Protein 7CO3 (pdb70)

B-factor: mean 59.84, std 36.16, range [10.58, 166.69]

Foldseek 3Di:
DDLVQLCVQAQQQKWKKWFQAPHIFIAIWGAADQQFKIKFFCVRHPRTPWIWTAGPVGDIDTWDWLAHEQQARMTMIGDHDHPGRHAAADDLVPFDWPFKKWQWWQAVNPDTDIFIWTQHDWQDDPPPRHNQDTWTWWQGWDARGSGNTFIAGSNNHGFFGWAEAADPPRTHPRTTITHGPVVRVQQSVCCNPPVGQWFFDDFFFFDADDQPVCVVQPDHPFDAGFGADGGDPFFCNVQVHHGDWGWQAKLNHGPRDGSVVRVVSGPDHAQQKIWTFTDDSDDGDITITGTHTDDRDVYYD

GO terms:
  GO:0008233 peptidase activity (F, IDA)
  GO:0005515 protein binding (F, IPI)

Secondary structure (DSSP, 8-state):
---HHHHHHHGGGEEEEEEE---EEEEEEEEEETTTEEEE-HHHHTT-SEEEEE-TTS-EEE-EEEEEETTTTEEEEE---SSPPPPPB--STT--TT-EEEEEE-GGGS-SEEEEEEEEEEEE--SSS-SS--EEEE-S---TT-TT-EEEETTS-EEEEEEEE--SSSS-SS-EEEEEHHHHHHHHHHHHHHSS---EE--B--B---HHHHHHSSS-S-S--B---B-SSSHHHHTT--TT--EEEETTEE--SHHHHHHHHHTS-TT-EEEEEE--SSS--EEEEE-EE-----EE-/---

Solvent-accessible surface area: 14529 Å² total; per-residue (Å²): 93,44,11,177,80,60,59,126,5,39,71,122,1,0,34,1,3,1,22,0,73,2,48,93,188,155,86,58,73,0,0,0,0,0,22,30,66,122,0,46,0,0,0,0,20,74,14,1,46,48,27,111,83,11,37,0,13,10,133,92,55,76,121,25,94,6,118,83,47,10,35,10,61,13,1,15,0,0,0,0,69,3,124,56,149,113,14,46,49,13,61,83,14,185,13,111,46,23,189,84,42,61,41,0,1,0,0,0,1,11,136,34,118,27,57,35,56,31,108,8,68,1,35,14,65,34,91,38,162,39,73,61,29,57,17,25,68,2,2,18,0,65,2,38,0,22,48,8,2,0,0,0,0,0,0,33,51,55,1,24,1,2,0,0,0,3,2,7,85,21,180,76,58,12,39,96,22,70,2,6,0,5,11,5,129,37,1,30,77,4,18,105,23,1,60,132,107,37,81,34,70,26,2,45,8,4,4,50,6,112,69,28,61,98,118,68,4,133,102,59,82,72,63,137,88,67,15,10,26,4,45,13,33,117,204,89,20,23,2,37,178,17,41,12,86,90,50,21,22,14,42,18,15,61,129,97,78,3,42,58,1,122,144,1,10,60,38,8,11,151,19,167,47,50,73,132,19,29,7,1,9,68,154,147,38,149,91,35,108,33,77,6,83,4,18,88,21,58,118,118,33,31,62,51

Structure (mmCIF, N/CA/C/O backbone):
data_7CO3
#
_entry.id   7CO3
#
_cell.length_a   96.614
_cell.length_b   96.614
_cell.length_c   119.550
_cell.angle_alpha   90.000
_cell.angle_beta   90.000
_cell.angle_gamma   120.000
#
_symmetry.space_group_name_H-M   'P 63 2 2'
#
loop_
_entity.id
_entity.type
_entity.pdbx_description
1 polymer TRP-VAL-PHE
2 polymer 'AlgW protein'
3 water water
#
loop_
_atom_site.group_PDB
_atom_site.id
_atom_site.type_symbol
_atom_site.label_atom_id
_atom_site.label_alt_id
_atom_site.label_comp_id
_atom_site.label_asym_id
_atom_site.label_entity_id
_atom_site.label_seq_id
_atom_site.pdbx_PDB_ins_code
_atom_site.Cartn_x
_atom_site.Cartn_y
_atom_site.Cartn_z
_atom_site.occupancy
_atom_site.B_iso_or_equiv
_atom_site.auth_seq_id
_atom_site.auth_comp_id
_atom_site.auth_asym_id
_atom_site.auth_atom_id
_atom_site.pdbx_PDB_model_num
ATOM 1 N N . TRP A 1 1 ? 26.17545 -52.66514 23.13200 1.000 91.37025 1 TRP C N 1
ATOM 2 C CA . TRP A 1 1 ? 25.40902 -51.99196 22.11039 1.000 89.35452 1 TRP C CA 1
ATOM 3 C C . TRP A 1 1 ? 23.93820 -52.09387 22.49928 1.000 84.51670 1 TRP C C 1
ATOM 4 O O . TRP A 1 1 ? 23.33175 -53.15643 22.43343 1.000 88.32613 1 TRP C O 1
ATOM 15 N N . VAL A 1 2 ? 23.36913 -50.99539 22.97474 1.000 85.37088 2 VAL C N 1
ATOM 16 C CA . VAL A 1 2 ? 22.00125 -51.05145 23.46977 1.000 85.14717 2 VAL C CA 1
ATOM 17 C C . VAL A 1 2 ? 21.06373 -50.91240 22.27919 1.000 80.13165 2 VAL C C 1
ATOM 18 O O . VAL A 1 2 ? 21.18258 -49.97852 21.47571 1.000 81.07239 2 VAL C O 1
ATOM 22 N N . PHE A 1 3 ? 20.20091 -51.90381 22.10270 1.000 86.78294 3 PHE C N 1
ATOM 23 C CA . PHE A 1 3 ? 19.17949 -51.81952 21.07520 1.000 82.57462 3 PHE C CA 1
ATOM 24 C C . PHE A 1 3 ? 17.92925 -51.28751 21.77277 1.000 86.66731 3 PHE C C 1
ATOM 25 O O . PHE A 1 3 ? 16.95518 -50.86150 21.13952 1.000 89.06095 3 PHE C O 1
ATOM 33 N N . VAL B 2 53 ? 48.87985 -23.08048 -3.53032 1.000 59.89677 53 VAL A N 1
ATOM 34 C CA . VAL B 2 53 ? 47.58460 -23.06214 -4.21466 1.000 51.66421 53 VAL A CA 1
ATOM 35 C C . VAL B 2 53 ? 46.68326 -22.10607 -3.43500 1.000 41.85713 53 VAL A C 1
ATOM 36 O O . VAL B 2 53 ? 47.18758 -21.34774 -2.61069 1.000 39.12849 53 VAL A O 1
ATOM 40 N N . SER B 2 54 ? 45.37798 -22.04236 -3.70233 1.000 42.53880 54 SER A N 1
ATOM 41 C CA . SER B 2 54 ? 44.51437 -21.24944 -2.83558 1.000 32.08122 54 SER A CA 1
ATOM 42 C C . SER B 2 54 ? 43.17488 -21.94374 -2.66718 1.000 29.21941 54 SER A C 1
ATOM 43 O O . SER B 2 54 ? 42.64708 -22.54151 -3.60448 1.000 36.11893 54 SER A O 1
ATOM 46 N N . TYR B 2 55 ? 42.62080 -21.84385 -1.46246 1.000 26.48247 55 TYR A N 1
ATOM 47 C CA . TYR B 2 55 ? 41.27823 -22.30818 -1.16471 1.000 25.25566 55 TYR A CA 1
ATOM 48 C C . TYR B 2 55 ? 40.30379 -21.14553 -1.03963 1.000 24.19468 55 TYR A C 1
ATOM 49 O O . TYR B 2 55 ? 39.19229 -21.32484 -0.55170 1.000 24.13373 55 TYR A O 1
ATOM 58 N N . ALA B 2 56 ? 40.69471 -19.96273 -1.51509 1.000 24.24697 56 ALA A N 1
ATOM 59 C CA . ALA B 2 56 ? 39.86358 -18.76753 -1.36982 1.000 23.82136 56 ALA A CA 1
ATOM 60 C C . ALA B 2 56 ? 38.47531 -18.96025 -1.98712 1.000 26.49211 56 ALA A C 1
ATOM 61 O O . ALA B 2 56 ? 37.46995 -18.59277 -1.37844 1.000 26.01972 56 ALA A O 1
ATOM 63 N N . ASN B 2 57 ? 38.40515 -19.55237 -3.18534 1.000 28.70966 57 ASN A N 1
ATOM 64 C CA . ASN B 2 57 ? 37.11904 -19.75644 -3.85367 1.000 37.03443 57 ASN A CA 1
ATOM 65 C C . ASN B 2 57 ? 36.22993 -20.68238 -3.05795 1.000 27.60624 57 ASN A C 1
ATOM 66 O O . ASN B 2 57 ? 35.04516 -20.39023 -2.85983 1.000 30.14300 57 ASN A O 1
ATOM 71 N N . ALA B 2 58 ? 36.79062 -21.77785 -2.54142 1.000 29.84622 58 ALA A N 1
ATOM 72 C CA . ALA B 2 58 ? 36.01956 -22.65285 -1.65640 1.000 27.81948 58 ALA A CA 1
ATOM 73 C C . ALA B 2 58 ? 35.50957 -21.89125 -0.43286 1.000 24.65789 58 ALA A C 1
ATOM 74 O O . ALA B 2 58 ? 34.34809 -22.04687 -0.03941 1.000 23.74418 58 ALA A O 1
ATOM 76 N N . VAL B 2 59 ? 36.34562 -21.03207 0.16655 1.000 27.55569 59 VAL A N 1
ATOM 77 C CA . VAL B 2 59 ? 35.88122 -20.25836 1.32501 1.000 27.44781 59 VAL A CA 1
ATOM 78 C C . VAL B 2 59 ? 34.76773 -19.29898 0.90891 1.000 27.34024 59 VAL A C 1
ATOM 79 O O . VAL B 2 59 ? 33.73244 -19.19473 1.56980 1.000 25.63069 59 VAL A O 1
ATOM 83 N N . SER B 2 60 ? 34.98274 -18.56981 -0.18632 1.000 28.77370 60 SER A N 1
ATOM 84 C CA . SER B 2 60 ? 33.96116 -17.65721 -0.68538 1.000 31.27145 60 SER A CA 1
ATOM 85 C C . SER B 2 60 ? 32.62735 -18.37305 -0.86118 1.000 31.95132 60 SER A C 1
ATOM 86 O O . SER B 2 60 ? 31.561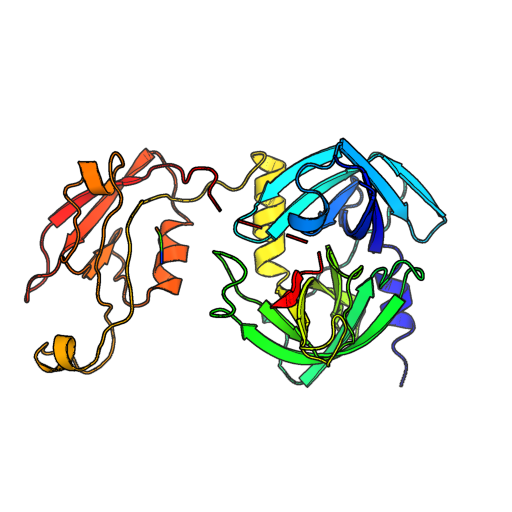70 -17.81136 -0.57949 1.000 28.74892 60 SER A O 1
ATOM 89 N N . ARG B 2 61 ? 32.67480 -19.62563 -1.28224 1.000 28.60603 61 ARG A N 1
ATOM 90 C CA . ARG B 2 61 ? 31.46563 -20.38122 -1.54520 1.000 33.35831 61 ARG A CA 1
ATOM 91 C C . ARG B 2 61 ? 30.73971 -20.74341 -0.25425 1.000 33.54361 61 ARG A C 1
ATOM 92 O O . ARG B 2 61 ? 29.52205 -20.56419 -0.14610 1.000 29.10387 61 ARG A O 1
ATOM 100 N N . ALA B 2 62 ? 31.47251 -21.25005 0.74167 1.000 30.59326 62 ALA A N 1
ATOM 101 C CA . ALA B 2 62 ? 30.86965 -21.88874 1.90619 1.000 26.11986 62 ALA A CA 1
ATOM 102 C C . ALA B 2 62 ? 30.71738 -20.96803 3.10795 1.000 26.68753 62 ALA A C 1
ATOM 103 O O . ALA B 2 62 ? 29.75175 -21.10807 3.85800 1.000 26.08482 62 ALA A O 1
ATOM 105 N N . ALA B 2 63 ? 31.65970 -20.05676 3.32360 1.000 24.81380 63 ALA A N 1
ATOM 106 C CA . ALA B 2 63 ? 31.61820 -19.23192 4.52758 1.000 31.21519 63 ALA A CA 1
ATOM 107 C C . ALA B 2 63 ? 30.30120 -18.46660 4.71679 1.000 30.51662 63 ALA A C 1
ATOM 108 O O . ALA B 2 63 ? 29.84422 -18.37017 5.86968 1.000 23.47045 63 ALA A O 1
ATOM 110 N N . PRO B 2 64 ? 29.63481 -17.93884 3.67213 1.000 27.87446 64 PRO A N 1
ATOM 111 C CA . PRO B 2 64 ? 28.35663 -17.22639 3.92539 1.000 28.80407 64 PRO A CA 1
ATOM 112 C C . PRO B 2 64 ? 27.29291 -18.08686 4.56760 1.000 27.09566 64 PRO A C 1
ATOM 113 O O . PRO B 2 64 ? 26.42455 -17.56555 5.26752 1.000 28.91312 64 PRO A O 1
ATOM 117 N N . ALA B 2 65 ? 27.36870 -19.39986 4.40234 1.000 28.49523 65 ALA A N 1
ATOM 118 C CA . ALA B 2 65 ? 26.38487 -20.32935 4.92917 1.000 24.89720 65 ALA A CA 1
ATOM 119 C C . ALA B 2 65 ? 26.77810 -20.93359 6.27624 1.000 30.90974 65 ALA A C 1
ATOM 120 O O . ALA B 2 65 ? 26.13902 -21.89565 6.72373 1.000 25.94533 65 ALA A O 1
ATOM 122 N N . VAL B 2 66 ? 27.81768 -20.40988 6.92788 1.000 22.94016 66 VAL A N 1
ATOM 123 C CA . VAL B 2 66 ? 28.19422 -20.84137 8.27314 1.000 26.19281 66 VAL A CA 1
ATOM 124 C C . VAL B 2 66 ? 27.98624 -19.66359 9.20654 1.000 22.21331 66 VAL A C 1
ATOM 125 O O . VAL B 2 66 ? 28.45683 -18.56406 8.92340 1.000 26.55593 66 VAL A O 1
ATOM 129 N N . ALA B 2 67 ? 27.27349 -19.89222 10.30620 1.000 27.42400 67 ALA A N 1
ATOM 130 C CA . ALA B 2 67 ? 26.90201 -18.83022 11.23602 1.000 30.08716 67 ALA A CA 1
ATOM 131 C C . ALA B 2 67 ? 27.54680 -19.08214 12.59161 1.000 26.28227 67 ALA A C 1
ATOM 132 O O . ALA B 2 67 ? 27.92964 -20.21259 12.90988 1.000 24.06914 67 ALA A O 1
ATOM 134 N N . ASN B 2 68 ? 27.62611 -18.01200 13.39591 1.000 24.44198 68 ASN A N 1
ATOM 135 C CA . ASN B 2 68 ? 27.94166 -18.11362 14.81482 1.000 28.65029 68 ASN A CA 1
ATOM 136 C C . ASN B 2 68 ? 26.67716 -18.29808 15.65966 1.000 33.00516 68 ASN A C 1
ATOM 137 O O . ASN B 2 68 ? 25.63667 -17.67948 15.40846 1.000 28.83770 68 ASN A O 1
ATOM 142 N N . LEU B 2 69 ? 26.79428 -19.11594 16.69859 1.000 25.29968 69 LEU A N 1
ATOM 143 C CA . LEU B 2 69 ? 25.73324 -19.35410 17.66615 1.000 30.91325 69 LEU A CA 1
ATOM 144 C C . LEU B 2 69 ? 26.18289 -18.81761 19.02321 1.000 37.49378 69 LEU A C 1
ATOM 145 O O . LEU B 2 69 ? 27.30455 -19.10801 19.46689 1.000 28.84588 69 LEU A O 1
ATOM 150 N N . TYR B 2 70 ? 25.29584 -18.05206 19.67235 1.000 31.21449 70 TYR A N 1
ATOM 151 C CA . TYR B 2 70 ? 25.45540 -17.54267 21.03555 1.000 35.31761 70 TYR A CA 1
ATOM 152 C C . TYR B 2 70 ? 24.22433 -17.95304 21.81625 1.000 34.08125 70 TYR A C 1
ATOM 153 O O . TYR B 2 70 ? 23.11953 -17.50984 21.49039 1.000 34.78534 70 TYR A O 1
ATOM 162 N N . THR B 2 71 ? 24.41722 -18.79714 22.83113 1.000 36.92730 71 THR A N 1
ATOM 163 C CA . THR B 2 71 ? 23.33552 -19.39969 23.59027 1.000 42.20811 71 THR A CA 1
ATOM 164 C C . THR B 2 71 ? 23.44336 -18.98727 25.05789 1.000 47.78703 71 THR A C 1
ATOM 165 O O . THR B 2 71 ? 24.54461 -18.88684 25.61245 1.000 42.95400 71 THR A O 1
ATOM 169 N N . THR B 2 72 ? 22.29168 -18.72064 25.67329 1.000 45.58500 72 THR A N 1
ATOM 170 C CA . THR B 2 72 ? 22.21721 -18.43444 27.09795 1.000 51.41821 72 THR A CA 1
ATOM 171 C C . THR B 2 72 ? 21.33806 -19.47699 27.76146 1.000 56.23581 72 THR A C 1
ATOM 172 O O . THR B 2 72 ? 20.29272 -19.84950 27.21962 1.000 59.79839 72 THR A O 1
ATOM 176 N N . LYS B 2 73 ? 21.79285 -19.95036 28.92382 1.000 67.45557 73 LYS A N 1
ATOM 177 C CA . LYS B 2 73 ? 21.26239 -21.10953 29.63181 1.000 71.55343 73 LYS A CA 1
ATOM 178 C C . LYS B 2 73 ? 21.46584 -20.87410 31.12326 1.000 81.88362 73 LYS A C 1
ATOM 179 O O . LYS B 2 73 ? 22.15020 -19.93626 31.52584 1.000 78.73324 73 LYS A O 1
ATOM 185 N N . MET B 2 74 ? 20.86453 -21.72249 31.95116 1.000 87.17899 74 MET A N 1
ATOM 186 C CA . MET B 2 74 ? 21.11290 -21.64616 33.39432 1.000 84.42025 74 MET A CA 1
ATOM 187 C C . MET B 2 74 ? 21.95160 -22.82736 33.88072 1.000 82.89774 74 MET A C 1
ATOM 188 O O . MET B 2 74 ? 21.70963 -23.97517 33.50074 1.000 84.74127 74 MET A O 1
ATOM 193 N N . GLU B 2 103 ? 26.45948 -19.95530 31.72438 1.000 55.26727 103 GLU A N 1
ATOM 194 C CA . GLU B 2 103 ? 25.20692 -19.27549 31.40217 1.000 53.86489 103 GLU A CA 1
ATOM 195 C C . GLU B 2 103 ? 25.18768 -18.69805 29.99463 1.000 53.35314 103 GLU A C 1
ATOM 196 O O . GLU B 2 103 ? 24.13891 -18.63070 29.36818 1.000 51.87424 103 GLU A O 1
ATOM 202 N N . SER B 2 104 ? 26.33272 -18.23829 29.50916 1.000 48.52922 104 SER A N 1
ATOM 203 C CA . SER B 2 104 ? 26.49262 -17.91680 28.09914 1.000 45.05484 104 SER A CA 1
ATOM 204 C C . SER B 2 104 ? 27.54180 -18.84966 27.49532 1.000 43.46202 104 SER A C 1
ATOM 205 O O . SER B 2 104 ? 28.54842 -19.16078 28.13801 1.000 38.74510 104 SER A O 1
ATOM 208 N N . SER B 2 105 ? 27.29244 -19.31788 26.27212 1.000 41.09021 105 SER A N 1
ATOM 209 C CA . SER B 2 105 ? 28.24600 -20.16777 25.56907 1.000 40.75736 105 SER A CA 1
ATOM 210 C C . SER B 2 105 ? 28.09259 -19.96549 24.06483 1.000 39.16262 105 SER A C 1
ATOM 211 O O . SER B 2 105 ? 27.15165 -19.32287 23.58822 1.000 35.52519 105 SER A O 1
ATOM 214 N N . LEU B 2 106 ? 29.04111 -20.53205 23.32425 1.000 38.17099 106 LEU A N 1
ATOM 215 C CA . LEU B 2 106 ? 29.32317 -20.16530 21.93606 1.000 40.90215 106 LEU A CA 1
ATOM 216 C C . LEU B 2 106 ? 29.37504 -21.42785 21.09129 1.000 28.90103 106 LEU A C 1
ATOM 217 O O . LEU B 2 106 ? 29.60253 -22.51441 21.60543 1.000 27.89420 106 LEU A O 1
ATOM 222 N N . GLY B 2 107 ? 29.23483 -21.25852 19.78442 1.000 29.37721 107 GLY A N 1
ATOM 223 C CA . GLY B 2 107 ? 29.27062 -22.39030 18.87480 1.000 29.11773 107 GLY A CA 1
ATOM 224 C C . GLY B 2 107 ? 29.09084 -21.91537 17.44979 1.000 23.97203 107 GLY A C 1
ATOM 225 O O . GLY B 2 107 ? 29.21593 -20.72627 17.15516 1.000 24.10630 107 GLY A O 1
ATOM 226 N N . SER B 2 108 ? 28.85643 -22.87751 16.55271 1.000 21.29860 108 SER A N 1
ATOM 227 C CA . SER B 2 108 ? 28.62013 -22.57290 15.15401 1.000 21.16381 108 SER A CA 1
ATOM 228 C C . SER B 2 108 ? 27.41302 -23.38431 14.67735 1.000 24.06090 108 SER A C 1
ATOM 229 O O . SER B 2 108 ? 26.88451 -24.21909 15.40368 1.000 21.44529 108 SER A O 1
ATOM 232 N N . ALA B 2 109 ? 26.99436 -23.13259 13.43800 1.000 22.24218 109 ALA A N 1
ATOM 233 C CA . ALA B 2 109 ? 25.86118 -23.84267 12.84596 1.000 25.85941 109 ALA A CA 1
ATOM 234 C C . ALA B 2 109 ? 25.92072 -23.66538 11.33811 1.000 24.70115 109 ALA A C 1
ATOM 235 O O . ALA B 2 109 ? 26.55502 -22.74344 10.83365 1.000 24.90139 109 ALA A O 1
ATOM 237 N N . VAL B 2 110 ? 25.26751 -24.57043 10.61352 1.000 23.28297 110 VAL A N 1
ATOM 238 C CA . VAL B 2 110 ? 25.30248 -24.52224 9.15532 1.000 30.01420 110 VAL A CA 1
ATOM 239 C C . VAL B 2 110 ? 23.89486 -24.32737 8.58522 1.000 25.99997 110 VAL A C 1
ATOM 240 O O . VAL B 2 110 ? 22.98756 -25.11010 8.86911 1.000 23.48618 110 VAL A O 1
ATOM 244 N N . ILE B 2 111 ? 23.74950 -23.32997 7.72230 1.000 27.13172 111 ILE A N 1
ATOM 245 C CA . ILE B 2 111 ? 22.49388 -23.09910 7.01374 1.000 31.32681 111 ILE A CA 1
ATOM 246 C C . ILE B 2 111 ? 22.34192 -24.14266 5.92370 1.000 28.91411 111 ILE A C 1
ATOM 247 O O . ILE B 2 111 ? 23.09371 -24.14008 4.94492 1.000 32.72247 111 ILE A O 1
ATOM 252 N N . MET B 2 112 ? 21.35503 -25.02108 6.08038 1.000 34.84437 112 MET A N 1
ATOM 253 C CA . MET B 2 112 ? 21.13111 -26.11253 5.14220 1.000 34.04243 112 MET A CA 1
ATOM 254 C C . MET B 2 112 ? 20.09617 -25.81047 4.05538 1.000 42.05253 112 MET A C 1
ATOM 255 O O . MET B 2 112 ? 20.12601 -26.46331 3.00903 1.000 44.99355 112 MET A O 1
ATOM 260 N N . SER B 2 113 ? 19.17248 -24.86419 4.25010 1.000 43.55271 113 SER A N 1
ATOM 261 C CA . SER B 2 113 ? 18.24467 -24.52766 3.16905 1.000 49.40410 113 SER A CA 1
ATOM 262 C C . SER B 2 113 ? 17.81899 -23.07365 3.28554 1.000 44.38094 113 SER A C 1
ATOM 263 O O . SER B 2 113 ? 17.87645 -22.47723 4.36905 1.000 44.51278 113 SER A O 1
ATOM 266 N N . ALA B 2 114 ? 17.41011 -22.50551 2.14077 1.000 49.23083 114 ALA A N 1
ATOM 267 C CA . ALA B 2 114 ? 17.08425 -21.08347 2.07333 1.000 50.67598 114 ALA A CA 1
ATOM 268 C C . ALA B 2 114 ? 15.88075 -20.74394 2.92617 1.000 47.85059 114 ALA A C 1
ATOM 269 O O . ALA B 2 114 ? 15.68016 -19.57037 3.25879 1.000 48.08882 114 ALA A O 1
ATOM 271 N N . GLU B 2 115 ? 15.08795 -21.75028 3.29228 1.000 49.39868 115 GLU A N 1
ATOM 272 C CA . GLU B 2 115 ? 13.96838 -21.58774 4.20970 1.000 52.34829 115 GLU A CA 1
ATOM 273 C C . GLU B 2 115 ? 14.40242 -21.22887 5.62398 1.000 56.57152 115 GLU A C 1
ATOM 274 O O . GLU B 2 115 ? 13.53950 -20.89707 6.44616 1.000 50.60612 115 GLU A O 1
ATOM 280 N N . GLY B 2 116 ? 15.69086 -21.33044 5.94542 1.000 50.04325 116 GLY A N 1
ATOM 281 C CA . GLY B 2 116 ? 16.18707 -20.98033 7.26296 1.000 40.90885 116 GLY A CA 1
ATOM 282 C C . GLY B 2 116 ? 16.38232 -22.11414 8.25225 1.000 39.10083 116 GLY A C 1
ATOM 283 O O . GLY B 2 116 ? 16.37420 -21.85876 9.46096 1.000 41.20243 116 GLY A O 1
ATOM 284 N N . TYR B 2 117 ? 16.54924 -23.35052 7.78673 1.000 35.58164 117 TYR A N 1
ATOM 285 C CA . TYR B 2 117 ? 16.90037 -24.45661 8.66401 1.000 36.05646 117 TYR A CA 1
ATOM 286 C C . TYR B 2 117 ? 18.42758 -24.55826 8.81906 1.000 34.01982 117 TYR A C 1
ATOM 287 O O . TYR B 2 117 ? 19.18163 -24.38625 7.85455 1.000 28.06459 117 TYR A O 1
ATOM 296 N N . LEU B 2 118 ? 18.87048 -24.85692 10.03458 1.000 35.14589 118 LEU A N 1
ATOM 297 C CA . LEU B 2 118 ? 20.28897 -24.87259 10.36074 1.000 30.12683 118 LEU A CA 1
ATOM 298 C C . LEU B 2 118 ? 20.56347 -26.12811 11.13408 1.000 27.29726 118 LEU A C 1
ATOM 299 O O . LEU B 2 118 ? 19.74886 -26.53043 11.96806 1.000 27.24287 118 LEU A O 1
ATOM 304 N N . LEU B 2 119 ? 21.70772 -26.74149 10.84077 1.000 23.76073 119 LEU A N 1
ATOM 305 C CA . LEU B 2 119 ? 22.24939 -27.82893 11.63503 1.000 23.35049 119 LEU A CA 1
ATOM 306 C C . LEU B 2 119 ? 23.34018 -27.31379 12.59386 1.000 26.24155 119 LEU A C 1
ATOM 307 O O . LEU B 2 119 ? 24.12875 -26.42381 12.24262 1.000 27.03438 119 LEU A O 1
ATOM 312 N N . THR B 2 120 ? 23.37950 -27.88522 13.79633 1.000 24.93800 120 THR A N 1
ATOM 313 C CA . THR B 2 120 ? 24.43565 -27.65110 14.78326 1.000 26.86094 120 THR A CA 1
ATOM 314 C C . THR B 2 120 ? 24.50456 -28.88955 15.67251 1.000 23.41764 120 THR A C 1
ATOM 315 O O . THR B 2 120 ? 23.76910 -29.85781 15.45219 1.000 28.24963 120 THR A O 1
ATOM 319 N N . ASN B 2 121 ? 25.38780 -28.87897 16.68790 1.000 26.56294 121 ASN A N 1
ATOM 320 C CA . ASN B 2 121 ? 25.44078 -29.99962 17.62827 1.000 25.76135 121 ASN A CA 1
ATOM 321 C C . ASN B 2 121 ? 24.40436 -29.88727 18.74461 1.000 25.38474 121 ASN A C 1
ATOM 322 O O . ASN B 2 121 ? 24.07611 -28.79459 19.20237 1.000 25.23540 121 ASN A O 1
ATOM 327 N N . ASN B 2 122 ? 23.94726 -31.04968 19.23413 1.000 26.43517 122 ASN A N 1
ATOM 328 C CA . ASN B 2 122 ? 23.04731 -31.05162 20.38659 1.000 28.71235 122 ASN A CA 1
ATOM 329 C C . ASN B 2 122 ? 23.69140 -30.37567 21.58722 1.000 31.74970 122 ASN A C 1
ATOM 330 O O . ASN B 2 122 ? 23.06040 -29.55047 22.25643 1.000 28.65901 122 ASN A O 1
ATOM 335 N N . HIS B 2 123 ? 24.95855 -30.70258 21.87371 1.000 30.54459 123 HIS A N 1
ATOM 336 C CA . HIS B 2 123 ? 25.56731 -30.14493 23.07697 1.000 30.38511 123 HIS A CA 1
ATOM 337 C C . HIS B 2 123 ? 25.72058 -28.64095 23.02040 1.000 29.17730 123 HIS A C 1
ATOM 338 O O . HIS B 2 123 ? 25.96400 -28.03705 24.06405 1.000 36.41039 123 HIS A O 1
ATOM 345 N N . VAL B 2 124 ? 25.57597 -28.01482 21.85403 1.000 26.69539 124 VAL A N 1
ATOM 346 C CA . VAL B 2 124 ? 25.70976 -26.56044 21.80142 1.000 28.49038 124 VAL A CA 1
ATOM 347 C C . VAL B 2 124 ? 24.43224 -25.88155 22.27728 1.000 35.63334 124 VAL A C 1
ATOM 348 O O . VAL B 2 124 ? 24.47932 -24.85495 22.96422 1.000 30.99331 124 VAL A O 1
ATOM 352 N N . THR B 2 125 ? 23.27160 -26.43123 21.90213 1.000 33.67521 125 THR A N 1
ATOM 353 C CA . THR B 2 125 ? 21.98482 -25.78289 22.11877 1.000 34.27265 125 THR A CA 1
ATOM 354 C C . THR B 2 125 ? 21.15468 -26.44268 23.20669 1.000 36.40507 125 THR A C 1
ATOM 355 O O . THR B 2 125 ? 20.12195 -25.88919 23.59114 1.000 41.33972 125 THR A O 1
ATOM 359 N N . ALA B 2 126 ? 21.56633 -27.60982 23.68707 1.000 36.57546 126 ALA A N 1
ATOM 360 C CA . ALA B 2 126 ? 20.81393 -28.37718 24.66791 1.000 36.53253 126 ALA A CA 1
ATOM 361 C C . ALA B 2 126 ? 20.50096 -27.54219 25.91345 1.000 40.04504 126 ALA A C 1
ATOM 362 O O . ALA B 2 126 ? 21.40525 -27.02613 26.57403 1.000 35.69149 126 ALA A O 1
ATOM 364 N N . GLY B 2 127 ? 19.21068 -27.39975 26.22368 1.000 43.72237 127 GLY A N 1
ATOM 365 C CA . GLY B 2 127 ? 18.80461 -26.65117 27.38710 1.000 40.49829 127 GLY A CA 1
ATOM 366 C C . GLY B 2 127 ? 18.95795 -25.15979 27.26300 1.000 50.05735 127 GLY A C 1
ATOM 367 O O . GLY B 2 127 ? 18.81663 -24.44125 28.25436 1.000 60.84315 127 GLY A O 1
ATOM 368 N N . ALA B 2 128 ? 19.24866 -24.65180 26.08313 1.000 44.65627 128 ALA A N 1
ATOM 369 C CA . ALA B 2 128 ? 19.41596 -23.21952 25.98624 1.000 54.10834 128 ALA A CA 1
ATOM 370 C C . ALA B 2 128 ? 18.05816 -22.54074 26.10778 1.000 52.06766 128 ALA A C 1
ATOM 371 O O . ALA B 2 128 ? 17.03004 -23.07781 25.69435 1.000 46.20413 128 ALA A O 1
ATOM 373 N N . ASP B 2 129 ? 18.05452 -21.35438 26.70161 1.000 57.41595 129 ASP A N 1
ATOM 374 C CA . ASP B 2 129 ? 16.81545 -20.59707 26.81319 1.000 49.48514 129 ASP A CA 1
ATOM 375 C C . ASP B 2 129 ? 16.70405 -19.55362 25.71532 1.000 48.86379 129 ASP A C 1
ATOM 376 O O . ASP B 2 129 ? 15.59556 -19.22092 25.30320 1.000 48.63275 129 ASP A O 1
ATOM 381 N N . GLN B 2 130 ? 17.82586 -19.08250 25.18269 1.000 40.75706 130 GLN A N 1
ATOM 382 C CA . GLN B 2 130 ? 17.82787 -18.23535 24.00222 1.000 46.20555 130 GLN A CA 1
ATOM 383 C C . GLN B 2 130 ? 18.99355 -18.63849 23.10033 1.000 45.54748 130 GLN A C 1
ATOM 384 O O . GLN B 2 130 ? 20.06596 -19.02095 23.58720 1.000 45.00183 130 GLN A O 1
ATOM 390 N N . ILE B 2 131 ? 18.77319 -18.56609 21.78780 1.000 40.05887 131 ILE A N 1
ATOM 391 C CA . ILE B 2 131 ? 19.77415 -18.91075 20.77290 1.000 39.40491 131 ILE A CA 1
ATOM 392 C C . ILE B 2 131 ? 19.79140 -17.80039 19.73988 1.000 38.80957 131 ILE A C 1
ATOM 393 O O . ILE B 2 131 ? 18.79164 -17.58472 19.04860 1.000 39.92931 131 ILE A O 1
ATOM 398 N N . ILE B 2 132 ? 20.91400 -17.09343 19.64342 1.000 33.28358 132 ILE A N 1
ATOM 399 C CA . ILE B 2 132 ? 21.13812 -16.09266 18.60869 1.000 34.51628 132 ILE A CA 1
ATOM 400 C C . ILE B 2 132 ? 22.01819 -16.67258 17.50533 1.000 40.06162 132 ILE A C 1
ATOM 401 O O . ILE B 2 132 ? 23.05032 -17.30902 17.77457 1.000 30.20637 132 ILE A O 1
ATOM 406 N N . VAL B 2 133 ? 21.59212 -16.44678 16.26755 1.000 32.77289 133 VAL A N 1
ATOM 407 C CA . VAL B 2 133 ? 22.31412 -16.80788 15.06323 1.000 32.12939 133 VAL A CA 1
ATOM 408 C C . VAL B 2 133 ? 22.91002 -15.52552 14.50398 1.000 35.75817 133 VAL A C 1
ATOM 409 O O . VAL B 2 133 ? 22.20041 -14.52485 14.34464 1.000 37.67306 133 VAL A O 1
ATOM 413 N N . ALA B 2 134 ? 24.21261 -15.53112 14.22890 1.000 29.28314 134 ALA A N 1
ATOM 414 C CA . ALA B 2 134 ? 24.88290 -14.37500 13.64784 1.000 36.28617 134 ALA A CA 1
ATOM 415 C C . ALA B 2 134 ? 25.49236 -14.77577 12.31394 1.000 38.65609 134 ALA A C 1
ATOM 416 O O . ALA B 2 134 ? 26.39300 -15.62989 12.26032 1.000 32.97174 134 ALA A O 1
ATOM 418 N N . LEU B 2 135 ? 25.01792 -14.13976 11.24327 1.000 36.22159 135 LEU A N 1
ATOM 419 C CA . LEU B 2 135 ? 25.44969 -14.50688 9.90667 1.000 43.75894 135 LEU A CA 1
ATOM 420 C C . LEU B 2 135 ? 26.69627 -13.73383 9.51190 1.000 40.46916 135 LEU A C 1
ATOM 421 O O . LEU B 2 135 ? 27.00486 -12.67414 10.07106 1.000 44.44140 135 LEU A O 1
ATOM 426 N N . ARG B 2 136 ? 27.41332 -14.28063 8.52491 1.000 33.46211 136 ARG A N 1
ATOM 427 C CA . ARG B 2 136 ? 28.62059 -13.63006 8.02546 1.000 40.81838 136 ARG A CA 1
ATOM 428 C C . ARG B 2 136 ? 28.35662 -12.21744 7.51307 1.000 43.90058 136 ARG A C 1
ATOM 429 O O . ARG B 2 136 ? 29.24331 -11.36102 7.58006 1.000 40.25231 136 ARG A O 1
ATOM 437 N N . ASP B 2 137 ? 27.15445 -11.95731 6.98698 1.000 49.94573 137 ASP A N 1
ATOM 438 C CA . ASP B 2 137 ? 26.86335 -10.63625 6.43576 1.000 47.08923 137 ASP A CA 1
ATOM 439 C C . ASP B 2 137 ? 26.56634 -9.61106 7.51108 1.000 46.47900 137 ASP A C 1
ATOM 440 O O . ASP B 2 137 ? 26.36998 -8.44151 7.18320 1.000 50.54745 137 ASP A O 1
ATOM 445 N N . GLY B 2 138 ? 26.50913 -10.02202 8.77106 1.000 48.08077 138 GLY A N 1
ATOM 446 C CA . GLY B 2 138 ? 26.23326 -9.11341 9.86274 1.000 48.69362 138 GLY A CA 1
ATOM 447 C C . GLY B 2 138 ? 24.84329 -9.21988 10.45175 1.000 53.74867 138 GLY A C 1
ATOM 448 O O . GLY B 2 138 ? 24.63589 -8.73601 11.56709 1.000 54.26343 138 GLY A O 1
ATOM 449 N N . ARG B 2 139 ? 23.88359 -9.81264 9.74060 1.000 51.67473 139 ARG A N 1
ATOM 450 C CA . ARG B 2 139 ? 22.53350 -9.93909 10.28661 1.000 51.25318 139 ARG A CA 1
ATOM 451 C C . ARG B 2 139 ? 22.55434 -10.86460 11.49595 1.000 49.97764 139 ARG A C 1
ATOM 452 O O . ARG B 2 139 ? 23.28144 -11.86128 11.51875 1.000 51.35101 139 ARG A O 1
ATOM 460 N N . GLU B 2 140 ? 21.74768 -10.53332 12.49653 1.000 48.41678 140 GLU A N 1
ATOM 461 C CA . GLU B 2 140 ? 21.52982 -11.37059 13.66484 1.000 53.21634 140 GLU A CA 1
ATOM 462 C C . GLU B 2 140 ? 20.03696 -11.62297 13.84128 1.000 47.84829 140 GLU A C 1
ATOM 463 O O . GLU B 2 140 ? 19.19977 -10.78836 13.47713 1.000 52.29323 140 GLU A O 1
ATOM 469 N N . THR B 2 141 ? 19.70856 -12.78570 14.40107 1.000 46.55450 141 THR A N 1
ATOM 470 C CA . THR B 2 141 ? 18.31622 -13.13988 14.64238 1.000 44.42123 141 THR A CA 1
ATOM 471 C C . THR B 2 141 ? 18.25853 -14.21167 15.71178 1.000 43.19552 141 THR A C 1
ATOM 472 O O . THR B 2 141 ? 19.23370 -14.92225 15.96186 1.000 42.71259 141 THR A O 1
ATOM 476 N N . ILE B 2 142 ? 17.11044 -14.30121 16.35211 1.000 40.49504 142 ILE A N 1
ATOM 477 C CA . ILE B 2 142 ? 16.86846 -15.35885 17.31995 1.000 51.36943 142 ILE A CA 1
ATOM 478 C C . ILE B 2 142 ? 16.41134 -16.59016 16.56026 1.000 43.11834 142 ILE A C 1
ATOM 479 O O . ILE B 2 142 ? 15.70741 -16.48190 15.55171 1.000 47.95028 142 ILE A O 1
ATOM 484 N N . ALA B 2 143 ? 16.84620 -17.75734 17.00734 1.000 38.28892 143 ALA A N 1
ATOM 485 C CA . ALA B 2 143 ? 16.48483 -19.00621 16.36417 1.000 46.02279 143 ALA A CA 1
ATOM 486 C C . ALA B 2 143 ? 15.53280 -19.77429 17.26323 1.000 43.72441 143 ALA A C 1
ATOM 487 O O . ALA B 2 143 ? 15.53268 -19.59513 18.47974 1.000 42.15505 143 ALA A O 1
ATOM 489 N N . GLN B 2 144 ? 14.72628 -20.63716 16.64427 1.000 40.54983 144 GLN A N 1
ATOM 490 C CA . GLN B 2 144 ? 13.88751 -21.59663 17.34250 1.000 43.98209 144 GLN A CA 1
ATOM 491 C C . GLN B 2 144 ? 14.48669 -22.98881 17.20678 1.000 41.93796 144 GLN A C 1
ATOM 492 O O . GLN B 2 144 ? 15.11054 -23.31813 16.19313 1.000 41.59721 144 GLN A O 1
ATOM 498 N N . LEU B 2 145 ? 14.27211 -23.81570 18.22164 1.000 34.31415 145 LEU A N 1
ATOM 499 C CA . LEU B 2 145 ? 14.72497 -25.19653 18.18927 1.000 41.03148 145 LEU A CA 1
ATOM 500 C C . LEU B 2 145 ? 13.65322 -26.06819 17.53962 1.000 49.60052 145 LEU A C 1
ATOM 501 O O . LEU B 2 145 ? 12.56850 -26.24773 18.11062 1.000 55.17618 145 LEU A O 1
ATOM 506 N N . VAL B 2 146 ? 13.95553 -26.61787 16.35733 1.000 43.50670 146 VAL A N 1
ATOM 507 C CA . VAL B 2 146 ? 13.02294 -27.53854 15.70662 1.000 48.77965 146 VAL A CA 1
ATOM 508 C C . VAL B 2 146 ? 12.95023 -28.85039 16.47896 1.000 50.52934 146 VAL A C 1
ATOM 509 O O . VAL B 2 146 ? 11.87266 -29.31093 16.86703 1.000 54.00133 146 VAL A O 1
ATOM 513 N N . GLY B 2 147 ? 14.09405 -29.45573 16.73176 1.000 43.81939 147 GLY A N 1
ATOM 514 C CA . GLY B 2 147 ? 14.21746 -30.64980 17.53966 1.000 35.80799 147 GLY A CA 1
ATOM 515 C C . GLY B 2 147 ? 15.68980 -30.96543 17.61444 1.000 38.87586 147 GLY A C 1
ATOM 516 O O . GLY B 2 147 ? 16.51432 -30.33047 16.95359 1.000 37.84341 147 GLY A O 1
ATOM 517 N N . SER B 2 148 ? 16.01361 -31.95961 18.42212 1.000 38.70350 148 SER A N 1
ATOM 518 C CA . SER B 2 148 ? 17.39396 -32.27510 18.71312 1.000 39.90227 148 SER A CA 1
ATOM 519 C C . SER B 2 148 ? 17.48911 -33.78394 18.79528 1.000 39.49433 148 SER A C 1
ATOM 520 O O . SER B 2 148 ? 16.47130 -34.46922 18.91391 1.000 43.64172 148 SER A O 1
ATOM 523 N N . ASP B 2 149 ? 18.71291 -34.30330 18.68895 1.000 37.25975 149 ASP A N 1
ATOM 524 C CA . ASP B 2 149 ? 18.95484 -35.74389 18.64122 1.000 39.82470 149 ASP A CA 1
ATOM 525 C C . ASP B 2 149 ? 20.21888 -36.06311 19.42327 1.000 37.07825 149 ASP A C 1
ATOM 526 O O . ASP B 2 149 ? 21.30773 -36.21978 18.85892 1.000 37.74189 149 ASP A O 1
ATOM 531 N N . PRO B 2 150 ? 20.09804 -36.19166 20.73457 1.000 41.24511 150 PRO A N 1
ATOM 532 C CA . PRO B 2 150 ? 21.26977 -36.46488 21.56098 1.000 40.75033 150 PRO A CA 1
ATOM 533 C C . PRO B 2 150 ? 22.05641 -37.69243 21.15398 1.000 40.41115 150 PRO A C 1
ATOM 534 O O . PRO B 2 150 ? 23.24703 -37.77748 21.45790 1.000 35.31817 150 PRO A O 1
ATOM 538 N N . GLU B 2 151 ? 21.44471 -38.67961 20.51676 1.000 43.65496 151 GLU A N 1
ATOM 539 C CA . GLU B 2 151 ? 22.21457 -39.89566 20.31067 1.000 40.32371 151 GLU A CA 1
ATOM 540 C C . GLU B 2 151 ? 23.10741 -39.79636 19.08561 1.000 36.48460 151 GLU A C 1
ATOM 541 O O . GLU B 2 151 ? 23.93689 -40.67462 18.87768 1.000 35.43991 151 GLU A O 1
ATOM 547 N N . THR B 2 152 ? 22.96365 -38.74903 18.27039 1.000 35.36834 152 THR A N 1
ATOM 548 C CA . THR B 2 152 ? 23.98901 -38.43574 17.27997 1.000 42.11414 152 THR A CA 1
ATOM 549 C C . THR B 2 152 ? 24.68381 -37.11291 17.55215 1.000 32.00289 152 THR A C 1
ATOM 550 O O . THR B 2 152 ? 25.48094 -36.68394 16.71936 1.000 29.29825 152 THR A O 1
ATOM 554 N N . ASP B 2 153 ? 24.34538 -36.43623 18.65367 1.000 30.84609 153 ASP A N 1
ATOM 555 C CA . ASP B 2 153 ? 24.79585 -35.06396 18.94426 1.000 35.32081 153 ASP A CA 1
ATOM 556 C C . ASP B 2 153 ? 24.42648 -34.08950 17.82969 1.000 29.64568 153 ASP A C 1
ATOM 557 O O . ASP B 2 153 ? 25.25553 -33.28126 17.38906 1.000 27.57900 153 ASP A O 1
ATOM 562 N N . LEU B 2 154 ? 23.16613 -34.12061 17.38191 1.000 27.22864 154 LEU A N 1
ATOM 563 C CA . LEU B 2 154 ? 22.72850 -33.14864 16.38158 1.000 28.41791 154 LEU A CA 1
ATOM 564 C C . LEU B 2 154 ? 21.48775 -32.39784 16.84473 1.000 27.22180 154 LEU A C 1
ATOM 565 O O . LEU B 2 154 ? 20.71917 -32.87606 17.68154 1.000 29.30051 154 LEU A O 1
ATOM 570 N N . ALA B 2 155 ? 21.29919 -31.21118 16.29222 1.000 27.10213 155 ALA A N 1
ATOM 571 C CA . ALA B 2 155 ? 20.10017 -30.44788 16.58649 1.000 30.18535 155 ALA A CA 1
ATOM 572 C C . ALA B 2 155 ? 19.78690 -29.59371 15.37837 1.000 31.41169 155 ALA A C 1
ATOM 573 O O . ALA B 2 155 ? 20.67243 -29.26608 14.58965 1.000 30.04931 155 ALA A O 1
ATOM 575 N N . VAL B 2 156 ? 18.50288 -29.28930 15.19918 1.000 31.78288 156 VAL A N 1
ATOM 576 C CA . VAL B 2 156 ? 18.02987 -28.48500 14.08205 1.000 30.65868 156 VAL A CA 1
ATOM 577 C C . VAL B 2 156 ? 17.40332 -27.22457 14.63480 1.000 30.25362 156 VAL A C 1
ATOM 578 O O . VAL B 2 156 ? 16.63802 -27.27914 15.60605 1.000 34.87215 156 VAL A O 1
ATOM 582 N N . LEU B 2 157 ? 17.72889 -26.10541 14.00852 1.000 28.20413 157 LEU A N 1
ATOM 583 C CA . LEU B 2 157 ? 17.24742 -24.77928 14.32914 1.000 35.61273 157 LEU A CA 1
ATOM 584 C C . LEU B 2 157 ? 16.54041 -24.22925 13.09609 1.000 34.48039 157 LEU A C 1
ATOM 585 O O . LEU B 2 157 ? 16.79984 -24.65360 11.96921 1.000 35.12792 157 LEU A O 1
ATOM 590 N N . LYS B 2 158 ? 15.69148 -23.23910 13.32366 1.000 44.40427 158 LYS A N 1
ATOM 591 C CA . LYS B 2 158 ? 14.95378 -22.54543 12.27860 1.000 48.57200 158 LYS A CA 1
ATOM 592 C C . LYS B 2 158 ? 15.02223 -21.05373 12.53800 1.000 38.50210 158 LYS A C 1
ATOM 593 O O . LYS B 2 158 ? 14.82548 -20.61143 13.67287 1.000 39.53878 158 LYS A O 1
ATOM 599 N N . ILE B 2 159 ? 15.27219 -20.28481 11.48149 1.000 44.87918 159 ILE A N 1
ATOM 600 C CA . ILE B 2 159 ? 15.25002 -18.83260 11.53897 1.000 46.16634 159 ILE A CA 1
ATOM 601 C C . ILE B 2 159 ? 14.35227 -18.30493 10.42732 1.000 51.48495 159 ILE A C 1
ATOM 602 O O . ILE B 2 159 ? 14.09979 -18.98675 9.43073 1.000 48.00198 159 ILE A O 1
ATOM 607 N N . ASP B 2 160 ? 13.87940 -17.07785 10.61202 1.000 58.13293 160 ASP A N 1
ATOM 608 C CA . ASP B 2 160 ? 12.98661 -16.38461 9.68347 1.000 66.28175 160 ASP A CA 1
ATOM 609 C C . ASP B 2 160 ? 13.74655 -15.18804 9.12126 1.000 67.36872 160 ASP A C 1
ATOM 610 O O . ASP B 2 160 ? 13.79426 -14.12663 9.74704 1.000 76.74879 160 ASP A O 1
ATOM 615 N N . LEU B 2 161 ? 14.34130 -15.36472 7.94049 1.000 62.90039 161 LEU A N 1
ATOM 616 C CA . LEU B 2 161 ? 15.21293 -14.36297 7.33540 1.000 58.86437 161 LEU A CA 1
ATOM 617 C C . LEU B 2 161 ? 15.26094 -14.58704 5.82884 1.000 58.89804 161 LEU A C 1
ATOM 618 O O . LEU B 2 161 ? 15.20540 -15.72623 5.35686 1.000 59.23573 161 LEU A O 1
ATOM 623 N N . LYS B 2 162 ? 15.39662 -13.49776 5.08058 1.000 63.86862 162 LYS A N 1
ATOM 624 C CA . LYS B 2 162 ? 15.28371 -13.51708 3.62567 1.000 64.13305 162 LYS A CA 1
ATOM 625 C C . LYS B 2 162 ? 16.65197 -13.58456 2.95618 1.000 62.55280 162 LYS A C 1
ATOM 626 O O . LYS B 2 162 ? 17.66836 -13.15767 3.51661 1.000 59.43640 162 LYS A O 1
ATOM 632 N N . ASN B 2 163 ? 16.65380 -14.12766 1.73360 1.000 63.63064 163 ASN A N 1
ATOM 633 C CA . ASN B 2 163 ? 17.83684 -14.17469 0.87037 1.000 63.87073 163 ASN A CA 1
ATOM 634 C C . ASN B 2 163 ? 19.02024 -14.82734 1.58300 1.000 57.40213 163 ASN A C 1
ATOM 635 O O . ASN B 2 163 ? 20.13134 -14.29457 1.63600 1.000 56.17264 163 ASN A O 1
ATOM 640 N N . LEU B 2 164 ? 18.76401 -15.98965 2.13067 1.000 53.14333 164 LEU A N 1
ATOM 641 C CA . LEU B 2 164 ? 19.74333 -16.73229 2.90984 1.000 48.68659 164 LEU A CA 1
ATOM 642 C C . LEU B 2 164 ? 20.64809 -17.55403 1.99252 1.000 48.96384 164 LEU A C 1
ATOM 643 O O . LEU B 2 164 ? 20.16352 -18.17952 1.04486 1.000 46.16618 164 LEU A O 1
ATOM 648 N N . PRO B 2 165 ? 21.97937 -17.57575 2.25611 1.000 45.67650 165 PRO A N 1
ATOM 649 C CA . PRO B 2 165 ? 22.87063 -18.43928 1.47166 1.000 45.12320 165 PRO A CA 1
ATOM 650 C C . PRO B 2 165 ? 22.89915 -19.84896 2.03092 1.000 42.32775 165 PRO A C 1
ATOM 651 O O . PRO B 2 165 ? 23.16091 -20.04441 3.21981 1.000 52.74855 165 PRO A O 1
ATOM 655 N N . ALA B 2 166 ? 22.63668 -20.84325 1.19815 1.000 41.81439 166 ALA A N 1
ATOM 656 C CA . ALA B 2 166 ? 22.61163 -22.21983 1.65523 1.000 41.20652 166 ALA A CA 1
ATOM 657 C C . ALA B 2 166 ? 23.88751 -22.95740 1.23704 1.000 40.47866 166 ALA A C 1
ATOM 658 O O . ALA B 2 166 ? 24.44703 -22.73076 0.16318 1.000 39.36888 166 ALA A O 1
ATOM 660 N N . MET B 2 167 ? 24.33540 -23.84766 2.10929 1.000 40.57472 167 MET A N 1
ATOM 661 C CA . MET B 2 167 ? 25.48407 -24.68779 1.82568 1.000 41.52568 167 MET A CA 1
ATOM 662 C C . MET B 2 167 ? 25.17034 -25.65963 0.69192 1.000 39.38167 167 MET A C 1
ATOM 663 O O . MET B 2 167 ? 24.07700 -26.22626 0.62519 1.000 32.24457 167 MET A O 1
ATOM 668 N N . THR B 2 168 ? 26.14105 -25.85824 -0.19349 1.000 41.92988 168 THR A N 1
ATOM 669 C CA . THR B 2 168 ? 26.09556 -26.96477 -1.14183 1.000 40.07979 168 THR A CA 1
ATOM 670 C C . THR B 2 168 ? 26.52813 -28.23251 -0.42832 1.000 38.52531 168 THR A C 1
ATOM 671 O O . THR B 2 168 ? 27.34360 -28.18725 0.49721 1.000 40.38246 168 THR A O 1
ATOM 675 N N . LEU B 2 169 ? 26.00371 -29.36611 -0.86199 1.000 34.70954 169 LEU A N 1
ATOM 676 C CA . LEU B 2 169 ? 26.32886 -30.62997 -0.22156 1.000 33.78329 169 LEU A CA 1
ATOM 677 C C . LEU B 2 169 ? 27.42748 -31.36502 -0.97343 1.000 33.90901 169 LEU A C 1
ATOM 678 O O . LEU B 2 169 ? 27.41354 -31.44226 -2.20124 1.000 35.92035 169 LEU A O 1
ATOM 683 N N . GLY B 2 170 ? 28.38474 -31.90416 -0.22716 1.000 34.53561 170 GLY A N 1
ATOM 684 C CA . GLY B 2 170 ? 29.34908 -32.83687 -0.76991 1.000 36.13404 170 GLY A CA 1
ATOM 685 C C . GLY B 2 170 ? 28.85110 -34.26321 -0.61640 1.000 38.67380 170 GLY A C 1
ATOM 686 O O . GLY B 2 170 ? 27.70065 -34.52514 -0.26067 1.000 39.59973 170 GLY A O 1
ATOM 687 N N . ARG B 2 171 ? 29.73879 -35.19894 -0.88379 1.000 46.47411 171 ARG A N 1
ATOM 688 C CA . ARG B 2 171 ? 29.42658 -36.61842 -0.75772 1.000 53.08917 171 ARG A CA 1
ATOM 689 C C . ARG B 2 171 ? 30.35946 -37.20919 0.29156 1.000 48.76912 171 ARG A C 1
ATOM 690 O O . ARG B 2 171 ? 31.54419 -37.41385 0.02658 1.000 46.63818 171 ARG A O 1
ATOM 698 N N . SER B 2 172 ? 29.82891 -37.45652 1.49106 1.000 45.29219 172 SER A N 1
ATOM 699 C CA . SER B 2 172 ? 30.68674 -37.88962 2.58966 1.000 43.52324 172 SER A CA 1
ATOM 700 C C . SER B 2 172 ? 31.18468 -39.32238 2.38713 1.000 46.53106 172 SER A C 1
ATOM 701 O O . SER B 2 172 ? 32.23935 -39.69347 2.91875 1.000 46.58655 172 SER A O 1
ATOM 704 N N . ASP B 2 173 ? 30.45662 -40.15377 1.63309 1.000 54.53420 173 ASP A N 1
ATOM 705 C CA . ASP B 2 173 ? 31.04487 -41.44739 1.27068 1.000 59.30688 173 ASP A CA 1
ATOM 706 C C . ASP B 2 173 ? 32.05812 -41.28148 0.14058 1.000 63.26297 173 ASP A C 1
ATOM 707 O O . ASP B 2 173 ? 33.00919 -42.06482 0.03465 1.000 61.94202 173 ASP A O 1
ATOM 712 N N . GLY B 2 174 ? 31.89696 -40.23905 -0.67973 1.000 66.33176 174 GLY A N 1
ATOM 713 C CA . GLY B 2 174 ? 32.80530 -39.93309 -1.76573 1.000 55.55415 174 GLY A CA 1
ATOM 714 C C . GLY B 2 174 ? 34.14966 -39.36190 -1.35158 1.000 49.74556 174 GLY A C 1
ATOM 715 O O . GLY B 2 174 ? 34.94859 -39.05008 -2.23451 1.000 53.26177 174 GLY A O 1
ATOM 716 N N . ILE B 2 175 ? 34.43245 -39.22053 -0.07023 1.000 46.60706 175 ILE A N 1
ATOM 717 C CA . ILE B 2 175 ? 35.71369 -38.65673 0.34254 1.000 40.92346 175 ILE A CA 1
ATOM 718 C C . ILE B 2 175 ? 36.70308 -39.78581 0.54674 1.000 37.50529 175 ILE A C 1
ATOM 719 O O . ILE B 2 175 ? 36.32915 -40.91136 0.87532 1.000 39.05457 175 ILE A O 1
ATOM 724 N N . ARG B 2 176 ? 37.97864 -39.48144 0.33320 1.000 29.30485 176 ARG A N 1
ATOM 725 C CA . ARG B 2 176 ? 39.06914 -40.39913 0.61776 1.000 29.80413 176 ARG A CA 1
ATOM 726 C C . ARG B 2 176 ? 39.99411 -39.74153 1.63141 1.000 28.89657 176 ARG A C 1
ATOM 727 O O . ARG B 2 176 ? 40.15685 -38.51442 1.62865 1.000 27.44742 176 ARG A O 1
ATOM 735 N N . THR B 2 177 ? 40.59722 -40.57283 2.48587 1.000 20.83756 177 THR A N 1
ATOM 736 C CA . THR B 2 177 ? 41.68383 -40.13792 3.35555 1.000 24.16632 177 THR A CA 1
ATOM 737 C C . THR B 2 177 ? 42.82214 -39.53763 2.54326 1.000 27.62757 177 THR A C 1
ATOM 738 O O . THR B 2 177 ? 43.26620 -40.10815 1.54689 1.000 21.77438 177 THR A O 1
ATOM 742 N N . GLY B 2 178 ? 43.29348 -38.36944 2.96788 1.000 20.62961 178 GLY A N 1
ATOM 743 C CA . GLY B 2 178 ? 44.27028 -37.63917 2.20485 1.000 23.06769 178 GLY A CA 1
ATOM 744 C C . GLY B 2 178 ? 43.69958 -36.49015 1.40083 1.000 19.76138 178 GLY A C 1
ATOM 745 O O . GLY B 2 178 ? 44.46088 -35.63338 0.96872 1.000 17.71245 178 GLY A O 1
ATOM 746 N N . ASP B 2 179 ? 42.39685 -36.47789 1.15083 1.000 23.70622 179 ASP A N 1
ATOM 747 C CA . ASP B 2 179 ? 41.76772 -35.31247 0.52972 1.000 21.14586 179 ASP A CA 1
ATOM 748 C C . ASP B 2 179 ? 41.91570 -34.09491 1.44478 1.000 18.55143 179 ASP A C 1
ATOM 749 O O . ASP B 2 179 ? 41.86873 -34.22093 2.67137 1.000 18.75893 179 ASP A O 1
ATOM 754 N N . VAL B 2 180 ? 42.01595 -32.90511 0.84693 1.000 19.20931 180 VAL A N 1
ATOM 755 C CA . VAL B 2 180 ? 42.08786 -31.67249 1.63415 1.000 17.56229 180 VAL A CA 1
ATOM 756 C C . VAL B 2 180 ? 40.69566 -31.27251 2.11157 1.000 18.53799 180 VAL A C 1
ATOM 757 O O . VAL B 2 180 ? 39.71868 -31.41923 1.38249 1.000 21.42815 180 VAL A O 1
ATOM 761 N N . CYS B 2 181 ? 40.58728 -30.77314 3.34668 1.000 15.42573 181 CYS A N 1
ATOM 762 C CA . CYS B 2 181 ? 39.31126 -30.22160 3.81533 1.000 19.52878 181 CYS A CA 1
ATOM 763 C C . CYS B 2 181 ? 39.53729 -28.94397 4.61339 1.000 20.03673 181 CYS A C 1
ATOM 764 O O . CYS B 2 181 ? 40.64590 -28.64383 5.08054 1.000 17.69473 181 CYS A O 1
ATOM 767 N N . LEU B 2 182 ? 38.44283 -28.21143 4.79250 1.000 20.77381 182 LEU A N 1
ATOM 768 C CA . LEU B 2 182 ? 38.41627 -26.92765 5.48492 1.000 18.80465 182 LEU A CA 1
ATOM 769 C C . LEU B 2 182 ? 37.38435 -26.98349 6.61153 1.000 20.73204 182 LEU A C 1
ATOM 770 O O . LEU B 2 182 ? 36.26075 -27.44122 6.39622 1.000 19.44533 182 LEU A O 1
ATOM 775 N N . ALA B 2 183 ? 37.76117 -26.53123 7.82341 1.000 15.20458 183 ALA A N 1
ATOM 776 C CA . ALA B 2 183 ? 36.84671 -26.36944 8.94149 1.000 19.70229 183 ALA A CA 1
ATOM 777 C C . ALA B 2 183 ? 36.46795 -24.88694 9.03908 1.000 19.92356 183 ALA A C 1
ATOM 778 O O . ALA B 2 183 ? 37.32540 -24.01299 8.87951 1.000 17.48402 183 ALA A O 1
ATOM 780 N N . ILE B 2 184 ? 35.19483 -24.60736 9.31011 1.000 16.33213 184 ILE A N 1
ATOM 781 C CA . ILE B 2 184 ? 34.66392 -23.23578 9.37809 1.000 21.51229 184 ILE A CA 1
ATOM 782 C C . ILE B 2 184 ? 33.86784 -23.11104 10.65749 1.000 19.97357 184 ILE A C 1
ATOM 783 O O . ILE B 2 184 ? 32.91850 -23.85746 10.86823 1.000 19.21234 184 ILE A O 1
ATOM 788 N N . GLY B 2 185 ? 34.28266 -22.20153 11.52515 1.000 17.66184 185 GLY A N 1
ATOM 789 C CA . GLY B 2 185 ? 33.63597 -22.08588 12.81362 1.000 22.43789 185 GLY A CA 1
ATOM 790 C C . GLY B 2 185 ? 34.10494 -20.84897 13.54013 1.000 17.13179 185 GLY A C 1
ATOM 791 O O . GLY B 2 185 ? 34.72400 -19.95877 12.95419 1.000 21.68388 185 GLY A O 1
ATOM 792 N N . ASN B 2 186 ? 33.78894 -20.79951 14.83416 1.000 20.16972 186 ASN A N 1
ATOM 793 C CA . ASN B 2 186 ? 34.08779 -19.64007 15.67961 1.000 22.33498 186 ASN A CA 1
ATOM 794 C C . ASN B 2 186 ? 34.96270 -20.05949 16.86888 1.000 19.08043 186 ASN A C 1
ATOM 795 O O . ASN B 2 186 ? 34.52531 -19.97086 18.02762 1.000 21.09181 186 ASN A O 1
ATOM 800 N N . PRO B 2 187 ? 36.20035 -20.51198 16.63218 1.000 18.64859 187 PRO A N 1
ATOM 801 C CA . PRO B 2 187 ? 37.01433 -21.01941 17.75166 1.000 19.80089 187 PRO A CA 1
ATOM 802 C C . PRO B 2 187 ? 37.29333 -19.92883 18.77247 1.000 17.18376 187 PRO A C 1
ATOM 803 O O . PRO B 2 187 ? 37.66184 -18.80782 18.43223 1.000 18.98912 187 PRO A O 1
ATOM 807 N N . PHE B 2 188 ? 37.08570 -20.26880 20.03333 1.000 19.49732 188 PHE A N 1
ATOM 808 C CA . PHE B 2 188 ? 37.27746 -19.37275 21.17482 1.000 31.75219 188 PHE A CA 1
ATOM 809 C C . PHE B 2 188 ? 36.51886 -18.05124 21.03977 1.000 29.26892 188 PHE A C 1
ATOM 810 O O . PHE B 2 188 ? 36.81229 -17.11803 21.77577 1.000 26.47688 188 PHE A O 1
ATOM 818 N N . GLY B 2 189 ? 35.55399 -17.95081 20.11441 1.000 27.73592 189 GLY A N 1
ATOM 819 C CA . GLY B 2 189 ? 34.85252 -16.68820 19.90517 1.000 27.62537 189 GLY A CA 1
ATOM 820 C C . GLY B 2 189 ? 35.66652 -15.61463 19.22461 1.000 31.00120 189 GLY A C 1
ATOM 821 O O . GLY B 2 189 ? 35.33267 -14.42950 19.34642 1.000 30.76574 189 GLY A O 1
ATOM 822 N N . VAL B 2 190 ? 36.74162 -15.98252 18.52060 1.000 26.63041 190 VAL A N 1
ATOM 823 C CA . VAL B 2 190 ? 37.56106 -14.95357 17.86824 1.000 30.80381 190 VAL A CA 1
ATOM 824 C C . VAL B 2 190 ? 36.87409 -14.37317 16.63305 1.000 31.42361 190 VAL A C 1
ATOM 825 O O . VAL B 2 190 ? 37.27987 -13.31839 16.13384 1.000 28.96154 190 VAL A O 1
ATOM 829 N N . GLY B 2 191 ? 35.81169 -15.00165 16.15554 1.000 31.19306 191 GLY A N 1
ATOM 830 C CA . GLY B 2 191 ? 35.26602 -14.70236 14.84747 1.000 30.18696 191 GLY A CA 1
ATOM 831 C C . GLY B 2 191 ? 35.25775 -15.92936 13.96065 1.000 28.65431 191 GLY A C 1
ATOM 832 O O . GLY B 2 191 ? 35.89050 -16.94308 14.24454 1.000 22.72732 191 GLY A O 1
ATOM 833 N N . GLN B 2 192 ? 34.44857 -15.83872 12.91598 1.000 23.90347 192 GLN A N 1
ATOM 834 C CA . GLN B 2 192 ? 34.45729 -16.88998 11.92024 1.000 25.78425 192 GLN A CA 1
ATOM 835 C C . GLN B 2 192 ? 35.88060 -17.13136 11.44867 1.000 20.31345 192 GLN A C 1
ATOM 836 O O . GLN B 2 192 ? 36.59596 -16.19275 11.09277 1.000 19.68138 192 GLN A O 1
ATOM 842 N N . THR B 2 193 ? 36.26494 -18.40165 11.40360 1.000 20.89063 193 THR A N 1
ATOM 843 C CA . THR B 2 193 ? 37.65307 -18.79407 11.21411 1.000 20.01291 193 THR A CA 1
ATOM 844 C C . THR B 2 193 ? 37.71249 -19.98007 10.26098 1.000 19.31559 193 THR A C 1
ATOM 845 O O . THR B 2 193 ? 36.94584 -20.92639 10.40288 1.000 19.12075 193 THR A O 1
ATOM 849 N N . VAL B 2 194 ? 38.60593 -19.93935 9.28589 1.000 14.77649 194 VAL A N 1
ATOM 850 C CA . VAL B 2 194 ? 38.77730 -21.06820 8.37592 1.000 16.98634 194 VAL A CA 1
ATOM 851 C C . VAL B 2 194 ? 40.10657 -21.73090 8.68829 1.000 15.51242 194 VAL A C 1
ATOM 852 O O . VAL B 2 194 ? 41.13070 -21.06832 8.68350 1.000 15.52410 194 VAL A O 1
ATOM 856 N N . THR B 2 195 ? 40.09827 -23.04035 8.91057 1.000 15.37018 195 THR A N 1
ATOM 857 C CA . THR B 2 195 ? 41.34003 -23.79606 9.03198 1.000 13.96148 195 THR A CA 1
ATOM 858 C C . THR B 2 195 ? 41.38388 -24.89615 7.98442 1.000 15.03852 195 THR A C 1
ATOM 859 O O . THR B 2 195 ? 40.35792 -25.34202 7.50668 1.000 18.00584 195 THR A O 1
ATOM 863 N N . MET B 2 196 ? 42.59009 -25.36876 7.67503 1.000 14.23309 196 MET A N 1
ATOM 864 C CA . MET B 2 196 ? 42.80586 -26.29667 6.58343 1.000 16.25247 196 MET A CA 1
ATOM 865 C C . MET B 2 196 ? 43.57565 -27.51708 7.06670 1.000 17.81278 196 MET A C 1
ATOM 866 O O . MET B 2 196 ? 44.51415 -27.39184 7.86442 1.000 16.83663 196 MET A O 1
ATOM 871 N N . GLY B 2 197 ? 43.20799 -28.68216 6.54544 1.000 14.71658 197 GLY A N 1
ATOM 872 C CA . GLY B 2 197 ? 43.97295 -29.89415 6.78598 1.000 19.06965 197 GLY A CA 1
ATOM 873 C C . GLY B 2 197 ? 43.54699 -30.96606 5.79363 1.000 19.39030 197 GLY A C 1
ATOM 874 O O . GLY B 2 197 ? 43.09750 -30.66646 4.68720 1.000 17.70400 197 GLY A O 1
ATOM 875 N N . ILE B 2 198 ? 43.68587 -32.22632 6.19575 1.000 15.86248 198 ILE A N 1
ATOM 876 C CA . ILE B 2 198 ? 43.23807 -33.33262 5.34088 1.000 17.39954 198 ILE A CA 1
ATOM 877 C C . ILE B 2 198 ? 42.26583 -34.20653 6.11591 1.000 17.18544 198 ILE A C 1
ATOM 878 O O . ILE B 2 198 ? 42.20461 -34.17051 7.34769 1.000 17.22897 198 ILE A O 1
ATOM 883 N N . ILE B 2 199 ? 41.50629 -35.00759 5.36552 1.000 16.89513 199 ILE A N 1
ATOM 884 C CA . ILE B 2 199 ? 40.81142 -36.15818 5.94837 1.000 16.01314 199 ILE A CA 1
ATOM 885 C C . ILE B 2 199 ? 41.87029 -37.10699 6.47776 1.000 16.73570 199 ILE A C 1
ATOM 886 O O . ILE B 2 199 ? 42.66056 -37.64827 5.69976 1.000 20.92064 199 ILE A O 1
ATOM 891 N N . SER B 2 200 ? 41.87824 -37.31813 7.80136 1.000 15.49579 200 SER A N 1
ATOM 892 C CA . SER B 2 200 ? 42.86126 -38.16904 8.46031 1.000 17.59603 200 SER A CA 1
ATOM 893 C C . SER B 2 200 ? 42.43245 -39.62932 8.49308 1.000 21.16528 200 SER A C 1
ATOM 894 O O . SER B 2 200 ? 43.28302 -40.51987 8.62531 1.000 17.56651 200 SER A O 1
ATOM 897 N N . ALA B 2 201 ? 41.12775 -39.86892 8.43885 1.000 17.57107 201 ALA A N 1
ATOM 898 C CA . ALA B 2 201 ? 40.50367 -41.19414 8.51999 1.000 21.30552 201 ALA A CA 1
ATOM 899 C C . ALA B 2 201 ? 38.99813 -40.97918 8.45684 1.000 23.52132 201 ALA A C 1
ATOM 900 O O . ALA B 2 201 ? 38.49087 -39.86078 8.64941 1.000 21.04226 201 ALA A O 1
ATOM 902 N N . THR B 2 202 ? 38.28564 -42.05718 8.15393 1.000 24.69255 202 THR A N 1
ATOM 903 C CA . THR B 2 202 ? 36.83460 -42.02267 8.13329 1.000 27.63282 202 THR A CA 1
ATOM 904 C C . THR B 2 202 ? 36.28575 -43.22184 8.90588 1.000 25.61108 202 THR A C 1
ATOM 905 O O . THR B 2 202 ? 37.00291 -44.17317 9.22091 1.000 26.91785 202 THR A O 1
ATOM 909 N N . GLY B 2 203 ? 34.99892 -43.14559 9.23011 1.000 26.57781 203 GLY A N 1
ATOM 910 C CA . GLY B 2 203 ? 34.31718 -44.26460 9.87080 1.000 26.72576 203 GLY A CA 1
ATOM 911 C C . GLY B 2 203 ? 34.67530 -44.44537 11.32670 1.000 34.60371 203 GLY A C 1
ATOM 912 O O . GLY B 2 203 ? 34.62416 -45.57227 11.82607 1.000 34.60787 203 GLY A O 1
ATOM 913 N N . ARG B 2 204 ? 35.05058 -43.36035 12.03195 1.000 30.53382 204 ARG A N 1
ATOM 914 C CA . ARG B 2 204 ? 35.48426 -43.49588 13.42641 1.000 34.04097 204 ARG A CA 1
ATOM 915 C C . ARG B 2 204 ? 34.26179 -43.70319 14.31170 1.000 39.40400 204 ARG A C 1
ATOM 916 O O . ARG B 2 204 ? 33.52970 -42.76827 14.66977 1.000 37.56567 204 ARG A O 1
ATOM 924 N N . ASN B 2 205 ? 34.01748 -44.96134 14.62104 1.000 41.88777 205 ASN A N 1
ATOM 925 C CA . ASN B 2 205 ? 33.20614 -45.36326 15.75302 1.000 50.19147 205 ASN A CA 1
ATOM 926 C C . ASN B 2 205 ? 34.19817 -45.88341 16.77470 1.000 51.90780 205 ASN A C 1
ATOM 927 O O . ASN B 2 205 ? 35.40669 -45.91241 16.51556 1.000 56.70955 205 ASN A O 1
ATOM 932 N N . GLN B 2 206 ? 33.70921 -46.27153 17.94190 1.000 56.67024 206 GLN A N 1
ATOM 933 C CA . GLN B 2 206 ? 34.52004 -46.72903 19.06877 1.000 54.88313 206 GLN A CA 1
ATOM 934 C C . GLN B 2 206 ? 35.16702 -45.54553 19.77080 1.000 51.87099 206 GLN A C 1
ATOM 935 O O . GLN B 2 206 ? 36.03036 -45.75623 20.63279 1.000 50.78477 206 GLN A O 1
ATOM 941 N N . LEU B 2 207 ? 34.77132 -44.30414 19.44575 1.000 50.44254 207 LEU A N 1
ATOM 942 C CA . LEU B 2 207 ? 35.25648 -43.12881 20.17262 1.000 55.33287 207 LEU A CA 1
ATOM 943 C C . LEU B 2 207 ? 34.56685 -42.99131 21.51684 1.000 49.38271 207 LEU A C 1
ATOM 944 O O . LEU B 2 207 ? 35.09106 -42.32827 22.41350 1.000 43.50006 207 LEU A O 1
ATOM 949 N N . GLY B 2 208 ? 33.37938 -43.58094 21.66825 1.000 55.41060 208 GLY A N 1
ATOM 950 C CA . GLY B 2 208 ? 32.67123 -43.48545 22.93739 1.000 46.17940 208 GLY A CA 1
ATOM 951 C C . GLY B 2 208 ? 32.09845 -42.11527 23.22565 1.000 46.39703 208 GLY A C 1
ATOM 952 O O . GLY B 2 208 ? 31.94287 -41.74780 24.39421 1.000 51.20626 208 GLY A O 1
ATOM 953 N N . LEU B 2 209 ? 31.79488 -41.33660 22.18708 1.000 46.44326 209 LEU A N 1
ATOM 954 C CA . LEU B 2 209 ? 31.18120 -40.02352 22.35498 1.000 43.94944 209 LEU A CA 1
ATOM 955 C C . LEU B 2 209 ? 29.67077 -40.05368 22.19619 1.000 46.80589 209 LEU A C 1
ATOM 956 O O . LEU B 2 209 ? 28.95471 -39.46609 23.01017 1.000 44.30277 209 LEU A O 1
ATOM 961 N N . ASN B 2 210 ? 29.17211 -40.71671 21.15320 1.000 47.47021 210 ASN A N 1
ATOM 962 C CA . ASN B 2 210 ? 27.74308 -40.76287 20.87368 1.000 45.04655 210 ASN A CA 1
ATOM 963 C C . ASN B 2 210 ? 27.32623 -42.20837 20.64160 1.000 44.56191 210 ASN A C 1
ATOM 964 O O . ASN B 2 210 ? 28.15997 -43.07847 20.36356 1.000 43.48597 210 ASN A O 1
ATOM 969 N N . THR B 2 211 ? 26.02253 -42.46461 20.76334 1.000 41.11986 211 THR A N 1
ATOM 970 C CA . THR B 2 211 ? 25.52647 -43.82090 20.52753 1.000 43.27742 211 THR A CA 1
ATOM 971 C C . THR B 2 211 ? 25.73066 -44.23898 19.07234 1.000 33.07861 211 THR A C 1
ATOM 972 O O . THR B 2 211 ? 26.20589 -45.34323 18.79617 1.000 37.11215 211 THR A O 1
ATOM 976 N N . TYR B 2 212 ? 25.40540 -43.35894 18.13032 1.000 39.36349 212 TYR A N 1
ATOM 977 C CA . TYR B 2 212 ? 25.56491 -43.63027 16.70310 1.000 41.17156 212 TYR A CA 1
ATOM 978 C C . TYR B 2 212 ? 26.71751 -42.78999 16.14660 1.000 42.59598 212 TYR A C 1
ATOM 979 O O . TYR B 2 212 ? 26.54409 -41.60387 15.86421 1.000 47.58740 212 TYR A O 1
ATOM 988 N N . GLU B 2 213 ? 27.88331 -43.41782 15.96953 1.000 51.55104 213 GLU A N 1
ATOM 989 C CA . GLU B 2 213 ? 29.11423 -42.74472 15.57109 1.000 44.44229 213 GLU A CA 1
ATOM 990 C C . GLU B 2 213 ? 29.55917 -43.22981 14.20347 1.000 39.04164 213 GLU A C 1
ATOM 991 O O . GLU B 2 213 ? 29.54448 -44.43440 13.92869 1.000 38.24944 213 GLU A O 1
ATOM 997 N N . ASP B 2 214 ? 30.01156 -42.29054 13.38285 1.000 34.57213 214 ASP A N 1
ATOM 998 C CA . ASP B 2 214 ? 30.60531 -42.59724 12.08517 1.000 31.96913 214 ASP A CA 1
ATOM 999 C C . ASP B 2 214 ? 31.56592 -41.46557 11.68192 1.000 30.26014 214 ASP A C 1
ATOM 1000 O O . ASP B 2 214 ? 31.56647 -41.00084 10.54688 1.000 24.33083 214 ASP A O 1
ATOM 1005 N N . PHE B 2 215 ? 32.40362 -41.01827 12.61438 1.000 29.92515 215 PHE A N 1
ATOM 1006 C CA . PHE B 2 215 ? 33.11098 -39.74752 12.44851 1.000 26.26485 215 PHE A CA 1
ATOM 1007 C C . PHE B 2 215 ? 34.11730 -39.77190 11.30353 1.000 20.69133 215 PHE A C 1
ATOM 1008 O O . PHE B 2 215 ? 34.81028 -40.75818 11.06140 1.000 22.89988 215 PHE A O 1
ATOM 1016 N N . ILE B 2 216 ? 34.14936 -38.68610 10.58807 1.000 18.90847 216 ILE A N 1
ATOM 1017 C CA . ILE B 2 216 ? 35.31249 -38.25694 9.83470 1.000 20.31834 216 ILE A CA 1
ATOM 1018 C C . ILE B 2 216 ? 36.31571 -37.66951 10.81911 1.000 19.15223 216 ILE A C 1
ATOM 1019 O O . ILE B 2 216 ? 35.93090 -36.92308 11.73746 1.000 20.15282 216 ILE A O 1
ATOM 1024 N N . GLN B 2 217 ? 37.58962 -38.02454 10.65195 1.000 17.79545 217 GLN A N 1
ATOM 1025 C CA . GLN B 2 217 ? 38.69785 -37.46512 11.42540 1.000 17.74119 217 GLN A CA 1
ATOM 1026 C C . GLN B 2 217 ? 39.46921 -36.47181 10.54678 1.000 18.10721 217 GLN A C 1
ATOM 1027 O O . GLN B 2 217 ? 39.66037 -36.70528 9.34971 1.000 17.94457 217 GLN A O 1
ATOM 1033 N N . THR B 2 218 ? 39.91068 -35.34095 11.11767 1.000 15.45382 218 THR A N 1
ATOM 1034 C CA . THR B 2 218 ? 40.63431 -34.35836 10.30560 1.000 16.19862 218 THR A CA 1
ATOM 1035 C C . THR B 2 218 ? 41.71332 -33.69615 11.14052 1.000 15.07846 218 THR A C 1
ATOM 1036 O O . THR B 2 218 ? 41.54780 -33.52884 12.34530 1.000 17.80519 218 THR A O 1
ATOM 1040 N N . ASP B 2 219 ? 42.82445 -33.30286 10.49852 1.000 13.45170 219 ASP A N 1
ATOM 1041 C CA . ASP B 2 219 ? 43.80179 -32.51416 11.24376 1.000 17.04762 219 ASP A CA 1
ATOM 1042 C C . ASP B 2 219 ? 43.63549 -31.00840 11.02691 1.000 16.11813 219 ASP A C 1
ATOM 1043 O O . ASP B 2 219 ? 44.42918 -30.24665 11.56036 1.000 15.05452 219 ASP A O 1
ATOM 1048 N N . ALA B 2 220 ? 42.58496 -30.55627 10.32997 1.000 16.20564 220 ALA A N 1
ATOM 1049 C CA . ALA B 2 220 ? 42.27974 -29.12071 10.32756 1.000 17.92416 220 ALA A CA 1
ATOM 1050 C C . ALA B 2 220 ? 42.01777 -28.66097 11.76047 1.000 15.30648 220 ALA A C 1
ATOM 1051 O O . ALA B 2 220 ? 41.26178 -29.29822 12.48889 1.000 19.02752 220 ALA A O 1
ATOM 1053 N N . ALA B 2 221 ? 42.69263 -27.58102 12.18043 1.000 15.81576 221 ALA A N 1
ATOM 1054 C CA . ALA B 2 221 ? 42.66845 -27.18664 13.59275 1.000 18.29274 221 ALA A CA 1
ATOM 1055 C C . ALA B 2 221 ? 41.22441 -26.92070 13.98609 1.000 16.25069 221 ALA A C 1
ATOM 1056 O O . ALA B 2 221 ? 40.51090 -26.16560 13.31728 1.000 18.51761 221 ALA A O 1
ATOM 1058 N N . ILE B 2 222 ? 40.78706 -27.59677 15.03973 1.000 18.77605 222 ILE A N 1
ATOM 1059 C CA . ILE B 2 222 ? 39.42660 -27.50846 15.52972 1.000 16.44946 222 ILE A CA 1
ATOM 1060 C C . ILE B 2 222 ? 39.49518 -27.33605 17.02455 1.000 16.62290 222 ILE A C 1
ATOM 1061 O O . ILE B 2 222 ? 40.15535 -28.12279 17.70537 1.000 16.72064 222 ILE A O 1
ATOM 1066 N N . ASN B 2 223 ? 38.83064 -26.31158 17.51824 1.000 15.34912 223 ASN A N 1
ATOM 1067 C CA . ASN B 2 223 ? 38.89774 -25.84616 18.89289 1.000 20.06498 223 ASN A CA 1
ATOM 1068 C C . ASN B 2 223 ? 37.51751 -25.65910 19.48822 1.000 21.56524 223 ASN A C 1
ATOM 1069 O O . ASN B 2 223 ? 36.53885 -25.58370 18.74509 1.000 20.96362 223 ASN A O 1
ATOM 1074 N N . PRO B 2 224 ? 37.39907 -25.57057 20.82387 1.000 23.67944 224 PRO A N 1
ATOM 1075 C CA . PRO B 2 224 ? 36.11952 -25.12642 21.41884 1.000 31.98353 224 PRO A CA 1
ATOM 1076 C C . PRO B 2 224 ? 35.63052 -23.87357 20.72598 1.000 23.44666 224 PRO A C 1
ATOM 1077 O O . PRO B 2 224 ? 36.40088 -22.95952 20.45045 1.000 21.77123 224 PRO A O 1
ATOM 1081 N N . GLY B 2 225 ? 34.34091 -23.84912 20.39660 1.000 23.81928 225 GLY A N 1
ATOM 1082 C CA . GLY B 2 225 ? 33.78875 -22.84909 19.50187 1.000 24.22283 225 GLY A CA 1
ATOM 1083 C C . GLY B 2 225 ? 33.53963 -23.34080 18.08012 1.000 24.65415 225 GLY A C 1
ATOM 1084 O O . GLY B 2 225 ? 32.71785 -22.74412 17.38452 1.000 25.94298 225 GLY A O 1
ATOM 1085 N N . ASN B 2 226 ? 34.23753 -24.40273 17.61682 1.000 24.84776 226 ASN A N 1
ATOM 1086 C CA . ASN B 2 226 ? 33.99874 -24.95377 16.26799 1.000 31.80937 226 ASN A CA 1
ATOM 1087 C C . ASN B 2 226 ? 32.75317 -25.85140 16.19593 1.000 26.34078 226 ASN A C 1
ATOM 1088 O O . ASN B 2 226 ? 32.28909 -26.17055 15.08935 1.000 19.75759 226 ASN A O 1
ATOM 1093 N N . ALA B 2 227 ? 32.24487 -26.30516 17.33656 1.000 23.82203 227 ALA A N 1
ATOM 1094 C CA . ALA B 2 227 ? 31.17305 -27.29124 17.34989 1.000 28.26594 227 ALA A CA 1
ATOM 1095 C C . ALA B 2 227 ? 29.93043 -26.76394 16.62893 1.000 21.27026 227 ALA A C 1
ATOM 1096 O O . ALA B 2 227 ? 29.50038 -25.63553 16.85667 1.000 22.58797 227 ALA A O 1
ATOM 1098 N N . GLY B 2 228 ? 29.38024 -27.58388 15.71517 1.000 25.77965 228 GLY A N 1
ATOM 1099 C CA . GLY B 2 228 ? 28.21726 -27.21849 14.93074 1.000 21.36717 228 GLY A CA 1
ATOM 1100 C C . GLY B 2 228 ? 28.52891 -26.57065 13.60642 1.000 25.58044 228 GLY A C 1
ATOM 1101 O O . GLY B 2 228 ? 27.60982 -26.38769 12.79634 1.000 23.33379 228 GLY A O 1
ATOM 1102 N N . GLY B 2 229 ? 29.80347 -26.23259 13.34808 1.000 21.55748 229 GLY A N 1
ATOM 1103 C CA . GLY B 2 229 ? 30.21026 -25.59975 12.10842 1.000 19.24056 229 GLY A CA 1
ATOM 1104 C C . GLY B 2 229 ? 30.52939 -26.59837 11.03251 1.000 18.05310 229 GLY A C 1
ATOM 1105 O O . GLY B 2 229 ? 30.34725 -27.78618 11.21619 1.000 18.06485 229 GLY A O 1
ATOM 1106 N N . ALA B 2 230 ? 30.98650 -26.09460 9.87515 1.000 19.50672 230 ALA A N 1
ATOM 1107 C CA . ALA B 2 230 ? 31.10723 -26.88903 8.65460 1.000 20.88420 230 ALA A CA 1
ATOM 1108 C C . ALA B 2 230 ? 32.50459 -27.49265 8.48453 1.000 16.71716 230 ALA A C 1
ATOM 1109 O O . ALA B 2 230 ? 33.51268 -26.80290 8.63821 1.000 17.08296 230 ALA A O 1
ATOM 1111 N N . LEU B 2 231 ? 32.56236 -28.77335 8.12304 1.000 17.91954 231 LEU A N 1
ATOM 1112 C CA . LEU B 2 231 ? 33.73704 -29.31744 7.44418 1.000 17.28173 231 LEU A CA 1
ATOM 1113 C C . LEU B 2 231 ? 33.41198 -29.37828 5.96166 1.000 18.02101 231 LEU A C 1
ATOM 1114 O O . LEU B 2 231 ? 32.41402 -29.99126 5.56599 1.000 21.45701 231 LEU A O 1
ATOM 1119 N N . VAL B 2 232 ? 34.27921 -28.81178 5.14698 1.000 15.05088 232 VAL A N 1
ATOM 1120 C CA . VAL B 2 232 ? 34.01598 -28.62541 3.72784 1.000 21.07535 232 VAL A CA 1
ATOM 1121 C C . VAL B 2 232 ? 35.14829 -29.24396 2.91401 1.000 22.74860 232 VAL A C 1
ATOM 1122 O O . VAL B 2 232 ? 36.28253 -29.31010 3.38230 1.000 20.15513 232 VAL A O 1
ATOM 1126 N N . ASP B 2 233 ? 34.84428 -29.72172 1.69952 1.000 23.11699 233 ASP A N 1
ATOM 1127 C CA . ASP B 2 233 ? 35.87452 -30.30255 0.83575 1.000 24.73029 233 ASP A CA 1
ATOM 1128 C C . ASP B 2 233 ? 36.61484 -29.17923 0.13068 1.000 23.13905 233 ASP A C 1
ATOM 1129 O O . ASP B 2 233 ? 36.30674 -28.01046 0.30862 1.000 22.60389 233 ASP A O 1
ATOM 1134 N N . ALA B 2 234 ? 37.57941 -29.52759 -0.72162 1.000 24.02494 234 ALA A N 1
ATOM 1135 C CA . ALA B 2 234 ? 38.43874 -28.50172 -1.32238 1.000 28.28695 234 ALA A CA 1
ATOM 1136 C C . ALA B 2 234 ? 37.68969 -27.57336 -2.26826 1.000 28.69127 234 ALA A C 1
ATOM 1137 O O . ALA B 2 234 ? 38.22507 -26.52075 -2.63028 1.000 35.54648 234 ALA A O 1
ATOM 1139 N N . ALA B 2 235 ? 36.47726 -27.93818 -2.69640 1.000 28.26994 235 ALA A N 1
ATOM 1140 C CA . ALA B 2 235 ? 35.65946 -27.06059 -3.53477 1.000 32.83596 235 ALA A CA 1
ATOM 1141 C C . ALA B 2 235 ? 34.59862 -26.31871 -2.74015 1.000 35.63575 235 ALA A C 1
ATOM 1142 O O . ALA B 2 235 ? 33.81194 -25.56651 -3.32568 1.000 33.71447 235 ALA A O 1
ATOM 1144 N N . GLY B 2 236 ? 34.55945 -26.49529 -1.42321 1.000 29.06012 236 GLY A N 1
ATOM 1145 C CA . GLY B 2 236 ? 33.58541 -25.77837 -0.62016 1.000 27.89306 236 GLY A CA 1
ATOM 1146 C C . GLY B 2 236 ? 32.27938 -26.50999 -0.37053 1.000 29.74842 236 GLY A C 1
ATOM 1147 O O . GLY B 2 236 ? 31.35227 -25.89678 0.15275 1.000 30.36573 236 GLY A O 1
ATOM 1148 N N . ASN B 2 237 ? 32.16213 -27.78928 -0.73666 1.000 28.77232 237 ASN A N 1
ATOM 1149 C CA . ASN B 2 237 ? 30.93713 -28.51476 -0.47500 1.000 36.44517 237 ASN A CA 1
ATOM 1150 C C . ASN B 2 237 ? 30.98348 -29.14215 0.89931 1.000 30.16229 237 ASN A C 1
ATOM 1151 O O . ASN B 2 237 ? 32.02048 -29.63211 1.32668 1.000 21.09405 237 ASN A O 1
ATOM 1156 N N . LEU B 2 238 ? 29.82411 -29.19715 1.54713 1.000 25.29857 238 LEU A N 1
ATOM 1157 C CA . LEU B 2 238 ? 29.72586 -29.70593 2.90724 1.000 23.83397 238 LEU A CA 1
ATOM 1158 C C . LEU B 2 238 ? 29.89285 -31.21866 2.96687 1.000 25.81452 238 LEU A C 1
ATOM 1159 O O . LEU B 2 238 ? 29.11401 -31.96662 2.36303 1.000 29.42640 238 LEU A O 1
ATOM 1164 N N . ILE B 2 239 ? 30.85772 -31.66939 3.77084 1.000 20.98451 239 ILE A N 1
ATOM 1165 C CA . ILE B 2 239 ? 31.05124 -33.08806 4.04296 1.000 21.36972 239 ILE A CA 1
ATOM 1166 C C . ILE B 2 239 ? 30.80874 -33.46629 5.49492 1.000 20.45783 239 ILE A C 1
ATOM 1167 O O . ILE B 2 239 ? 30.70097 -34.66758 5.79256 1.000 19.94279 239 ILE A O 1
ATOM 1172 N N . GLY B 2 240 ? 30.70070 -32.52100 6.41970 1.000 18.59069 240 GLY A N 1
ATOM 1173 C CA . GLY B 2 240 ? 30.47555 -32.95195 7.78682 1.000 15.10448 240 GLY A CA 1
ATOM 1174 C C . GLY B 2 240 ? 30.18510 -31.78056 8.70112 1.000 18.66551 240 GLY A C 1
ATOM 1175 O O . GLY B 2 240 ? 30.27043 -30.61633 8.31009 1.000 17.30970 240 GLY A O 1
ATOM 1176 N N . ILE B 2 241 ? 29.80597 -32.12131 9.91966 1.000 13.12972 241 ILE A N 1
ATOM 1177 C CA . ILE B 2 241 ? 29.52530 -31.17104 10.99397 1.000 17.87262 241 ILE A CA 1
ATOM 1178 C C . ILE B 2 241 ? 30.57687 -31.40987 12.06464 1.000 17.67066 241 ILE A C 1
ATOM 1179 O O . ILE B 2 241 ? 30.60215 -32.47887 12.67458 1.000 18.29792 241 ILE A O 1
ATOM 1184 N N . ASN B 2 242 ? 31.46716 -30.43564 12.24807 1.000 20.02725 242 ASN A N 1
ATOM 1185 C CA . ASN B 2 242 ? 32.51463 -30.53187 13.25669 1.000 19.94592 242 ASN A CA 1
ATOM 1186 C C . ASN B 2 242 ? 31.91745 -30.62205 14.64987 1.000 19.30213 242 ASN A C 1
ATOM 1187 O O . ASN B 2 242 ? 31.05443 -29.84163 15.01991 1.000 21.32862 242 ASN A O 1
ATOM 1192 N N . THR B 2 243 ? 32.44816 -31.53296 15.45150 1.000 20.17489 243 THR A N 1
ATOM 1193 C CA . THR B 2 243 ? 31.78184 -31.96790 16.66534 1.000 27.48174 243 THR A CA 1
ATOM 1194 C C . THR B 2 243 ? 32.67539 -32.03105 17.88604 1.000 28.65453 243 THR A C 1
ATOM 1195 O O . THR B 2 243 ? 32.31492 -31.49615 18.93213 1.000 31.54871 243 THR A O 1
ATOM 1199 N N . ALA B 2 244 ? 33.82095 -32.70677 17.75523 1.000 27.51859 244 ALA A N 1
ATOM 1200 C CA . ALA B 2 244 ? 34.64184 -33.06936 18.89376 1.000 27.72657 244 ALA A CA 1
ATOM 1201 C C . ALA B 2 244 ? 36.12812 -33.07238 18.50131 1.000 24.43115 244 ALA A C 1
ATOM 1202 O O . ALA B 2 244 ? 36.49583 -33.05582 17.31395 1.000 17.23714 244 ALA A O 1
ATOM 1204 N N . ILE B 2 245 ? 36.97541 -33.10603 19.53057 1.000 18.13212 245 ILE A N 1
ATOM 1205 C CA . ILE B 2 245 ? 38.41204 -33.26187 19.38001 1.000 25.68646 245 ILE A CA 1
ATOM 1206 C C . ILE B 2 245 ? 38.93065 -34.21787 20.43783 1.000 25.41339 245 ILE A C 1
ATOM 1207 O O . ILE B 2 245 ? 38.28227 -34.47857 21.44901 1.000 33.91014 245 ILE A O 1
ATOM 1212 N N . PHE B 2 246 ? 40.11873 -34.72795 20.19768 1.000 26.89932 246 PHE A N 1
ATOM 1213 C CA . PHE B 2 246 ? 40.86697 -35.44814 21.21414 1.000 35.46990 246 PHE A CA 1
ATOM 1214 C C . PHE B 2 246 ? 42.10693 -34.61817 21.50752 1.000 27.55086 246 PHE A C 1
ATOM 1215 O O . PHE B 2 246 ? 42.86718 -34.27250 20.59167 1.000 22.64589 246 PHE A O 1
ATOM 1223 N N . SER B 2 247 ? 42.28478 -34.27570 22.77460 1.000 25.21891 247 SER A N 1
ATOM 1224 C CA . SER B 2 247 ? 43.36282 -33.38644 23.14341 1.000 34.13276 247 SER A CA 1
ATOM 1225 C C . SER B 2 247 ? 43.69898 -33.58085 24.60367 1.000 30.76356 247 SER A C 1
ATOM 1226 O O . SER B 2 247 ? 42.81370 -33.80402 25.42681 1.000 25.28558 247 SER A O 1
ATOM 1229 N N . LYS B 2 248 ? 44.98460 -33.43479 24.91272 1.000 24.86148 248 LYS A N 1
ATOM 1230 C CA . LYS B 2 248 ? 45.45423 -33.37421 26.28332 1.000 34.67397 248 LYS A CA 1
ATOM 1231 C C . LYS B 2 248 ? 45.65226 -31.94583 26.77259 1.000 34.56492 248 LYS A C 1
ATOM 1232 O O . LYS B 2 248 ? 46.19149 -31.75613 27.85888 1.000 34.85506 248 LYS A O 1
ATOM 1238 N N . SER B 2 249 ? 45.19700 -30.94268 26.01918 1.000 35.33725 249 SER A N 1
ATOM 1239 C CA . SER B 2 249 ? 45.53646 -29.54367 26.29791 1.000 38.58875 249 SER A CA 1
ATOM 1240 C C . SER B 2 249 ? 44.36202 -28.57217 26.26887 1.000 35.91495 249 SER A C 1
ATOM 1241 O O . SER B 2 249 ? 44.58344 -27.37403 26.46068 1.000 51.30627 249 SER A O 1
ATOM 1244 N N . GLY B 2 250 ? 43.13296 -29.02360 26.00193 1.000 37.46782 250 GLY A N 1
ATOM 1245 C CA . GLY B 2 250 ? 42.05404 -28.05437 25.91736 1.000 34.98875 250 GLY A CA 1
ATOM 1246 C C . GLY B 2 250 ? 41.90015 -27.39641 24.56254 1.000 33.18548 250 GLY A C 1
ATOM 1247 O O . GLY B 2 250 ? 40.94169 -26.63919 24.35894 1.000 32.49818 250 GLY A O 1
ATOM 1248 N N . GLY B 2 251 ? 42.79102 -27.67748 23.62160 1.000 23.84565 251 GLY A N 1
ATOM 1249 C CA . GLY B 2 251 ? 42.65193 -27.14361 22.28900 1.000 23.95848 251 GLY A CA 1
ATOM 1250 C C . GLY B 2 251 ? 43.27713 -28.05589 21.26352 1.000 21.83398 251 GLY A C 1
ATOM 1251 O O . GLY B 2 251 ? 43.69048 -29.17257 21.56295 1.000 25.19807 251 GLY A O 1
ATOM 1252 N N . SER B 2 252 ? 43.30639 -27.57827 20.02199 1.000 19.82559 252 SER A N 1
ATOM 1253 C CA . SER B 2 252 ? 43.60299 -28.47515 18.90874 1.000 18.69134 252 SER A CA 1
ATOM 1254 C C . SER B 2 252 ? 45.00468 -29.06928 19.05162 1.000 21.10533 252 SER A C 1
ATOM 1255 O O . SER B 2 252 ? 45.99179 -28.36284 19.32756 1.000 16.60788 252 SER A O 1
ATOM 1258 N N . GLN B 2 253 ? 45.07787 -30.38487 18.86545 1.000 16.37652 253 GLN A N 1
ATOM 1259 C CA . GLN B 2 253 ? 46.32885 -31.10501 18.64726 1.000 19.67800 253 GLN A CA 1
ATOM 1260 C C . GLN B 2 253 ? 46.27780 -31.87882 17.33592 1.000 17.64850 253 GLN A C 1
ATOM 1261 O O . GLN B 2 253 ? 47.01036 -32.84393 17.17389 1.000 17.97320 253 GLN A O 1
ATOM 1267 N N . GLY B 2 254 ? 45.42527 -31.44541 16.39455 1.000 15.08940 254 GLY A N 1
ATOM 1268 C CA . GLY B 2 254 ? 45.31996 -32.04949 15.07755 1.000 15.50331 254 GLY A CA 1
ATOM 1269 C C . GLY B 2 254 ? 44.49293 -33.32764 15.00064 1.000 14.01795 254 GLY A C 1
ATOM 1270 O O . GLY B 2 254 ? 44.56989 -34.02085 13.98677 1.000 16.53689 254 GLY A O 1
ATOM 1271 N N . ILE B 2 255 ? 43.73077 -33.66287 16.03068 1.000 15.82427 255 ILE A N 1
ATOM 1272 C CA . ILE B 2 255 ? 42.86526 -34.85060 16.03296 1.000 15.35071 255 ILE A CA 1
ATOM 1273 C C . ILE B 2 255 ? 41.43478 -34.35254 16.27324 1.000 15.21773 255 ILE A C 1
ATOM 1274 O O . ILE B 2 255 ? 40.97690 -34.24161 17.40635 1.000 18.74470 255 ILE A O 1
ATOM 1279 N N . GLY B 2 256 ? 40.69511 -34.04271 15.21158 1.000 16.16164 256 GLY A N 1
ATOM 1280 C CA . GLY B 2 256 ? 39.30998 -33.58790 15.33987 1.000 18.62176 256 GLY A CA 1
ATOM 1281 C C . GLY B 2 256 ? 38.33030 -34.48618 14.59049 1.000 15.66162 256 GLY A C 1
ATOM 1282 O O . GLY B 2 256 ? 38.72229 -35.20698 13.69392 1.000 16.98049 256 GLY A O 1
ATOM 1283 N N . PHE B 2 257 ? 37.03091 -34.35353 14.89527 1.000 17.93560 257 PHE A N 1
ATOM 1284 C CA . PHE B 2 257 ? 36.01701 -35.31933 14.46418 1.000 17.57235 257 PHE A CA 1
ATOM 1285 C C . PHE B 2 257 ? 34.77818 -34.59817 13.96603 1.000 21.66581 257 PHE A C 1
ATOM 1286 O O . PHE B 2 257 ? 34.27007 -33.70602 14.64791 1.000 21.58953 257 PHE A O 1
ATOM 1294 N N . ALA B 2 258 ? 34.31195 -34.96941 12.76755 1.000 20.16259 258 ALA A N 1
ATOM 1295 C CA . ALA B 2 258 ? 33.13667 -34.36737 12.16952 1.000 16.35245 258 ALA A CA 1
ATOM 1296 C C . ALA B 2 258 ? 32.09388 -35.44613 11.86175 1.000 19.75245 258 ALA A C 1
ATOM 1297 O O . ALA B 2 258 ? 32.45364 -36.55240 11.46093 1.000 17.11909 258 ALA A O 1
ATOM 1299 N N . ILE B 2 259 ? 30.81224 -35.12021 12.07209 1.000 18.55010 259 ILE A N 1
ATOM 1300 C CA . ILE B 2 259 ? 29.71497 -36.02726 11.71397 1.000 19.41118 259 ILE A CA 1
ATOM 1301 C C . ILE B 2 259 ? 29.49833 -35.97982 10.20475 1.000 14.08075 259 ILE A C 1
ATOM 1302 O O . ILE B 2 259 ? 29.23072 -34.91408 9.66952 1.000 18.59972 259 ILE A O 1
ATOM 1307 N N . PRO B 2 260 ? 29.58690 -37.10956 9.50977 1.000 22.53666 260 PRO A N 1
ATOM 1308 C CA . PRO B 2 260 ? 29.44406 -37.11111 8.04545 1.000 24.01196 260 PRO A CA 1
ATOM 1309 C C . PRO B 2 260 ? 28.08095 -36.59286 7.58543 1.000 25.57105 260 PRO A C 1
ATOM 1310 O O . PRO B 2 260 ? 27.06290 -36.77601 8.24927 1.000 30.76696 260 PRO A O 1
ATOM 1314 N N . THR B 2 261 ? 28.08394 -35.95475 6.40986 1.000 28.63257 261 THR A N 1
ATOM 1315 C CA . THR B 2 261 ? 26.89103 -35.31597 5.86485 1.000 29.07279 261 THR A CA 1
ATOM 1316 C C . THR B 2 261 ? 25.75924 -36.32224 5.68439 1.000 31.26372 261 THR A C 1
ATOM 1317 O O . THR B 2 261 ? 24.59379 -36.01267 5.97174 1.000 29.93663 261 THR A O 1
ATOM 1321 N N . LYS B 2 262 ? 26.09794 -37.54012 5.23762 1.000 33.85503 262 LYS A N 1
ATOM 1322 C CA . LYS B 2 262 ? 25.09024 -38.56696 4.96532 1.000 41.41241 262 LYS A CA 1
ATOM 1323 C C . LYS B 2 262 ? 24.29642 -38.91560 6.21996 1.000 37.50288 262 LYS A C 1
ATOM 1324 O O . LYS B 2 262 ? 23.06662 -39.02788 6.17012 1.000 37.77094 262 LYS A O 1
ATOM 1330 N N . LEU B 2 263 ? 24.98224 -39.10065 7.35193 1.000 35.43317 263 LEU A N 1
ATOM 1331 C CA . LEU B 2 263 ? 24.28821 -39.27054 8.62159 1.000 32.99176 263 LEU A CA 1
ATOM 1332 C C . LEU B 2 263 ? 23.52782 -38.01655 9.00705 1.000 34.95236 263 LEU A C 1
ATOM 1333 O O . LEU B 2 263 ? 22.36781 -38.09895 9.42173 1.000 38.98822 263 LEU A O 1
ATOM 1338 N N . ALA B 2 264 ? 24.16326 -36.84399 8.89480 1.000 34.20794 264 ALA A N 1
ATOM 1339 C CA . ALA B 2 264 ? 23.53073 -35.63446 9.41087 1.000 30.70439 264 ALA A CA 1
ATOM 1340 C C . ALA B 2 264 ? 22.26765 -35.26962 8.62966 1.000 37.46639 264 ALA A C 1
ATOM 1341 O O . ALA B 2 264 ? 21.30973 -34.72658 9.20813 1.00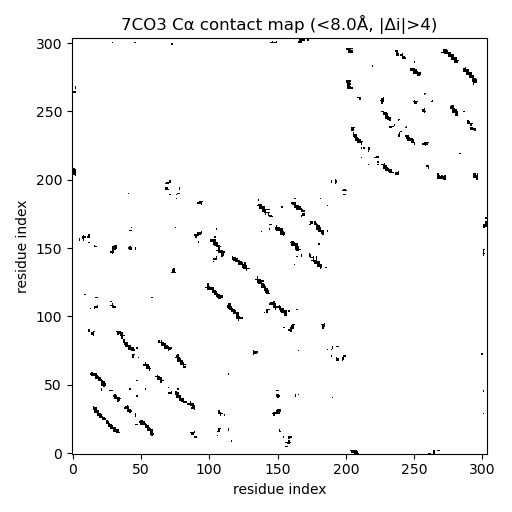0 29.05740 264 ALA A O 1
ATOM 1343 N N . LEU B 2 265 ? 22.26355 -35.50836 7.30600 1.000 34.84254 265 LEU A N 1
ATOM 1344 C CA . LEU B 2 265 ? 21.09460 -35.16179 6.49610 1.000 39.92840 265 LEU A CA 1
ATOM 1345 C C . LEU B 2 265 ? 19.87942 -36.01486 6.86840 1.000 40.78137 265 LEU A C 1
ATOM 1346 O O . LEU B 2 265 ? 18.75308 -35.49998 6.92246 1.000 41.46398 265 LEU A O 1
ATOM 1351 N N . GLU B 2 266 ? 20.09045 -37.31020 7.12265 1.000 38.46381 266 GLU A N 1
ATOM 1352 C CA . GLU B 2 266 ? 19.02456 -38.18778 7.61742 1.000 45.57671 266 GLU A CA 1
ATOM 1353 C C . GLU B 2 266 ? 18.36766 -37.59191 8.85091 1.000 43.71055 266 GLU A C 1
ATOM 1354 O O . GLU B 2 266 ? 17.17180 -37.24877 8.84041 1.000 44.28915 266 GLU A O 1
ATOM 1360 N N . VAL B 2 267 ? 19.16314 -37.45779 9.92576 1.000 42.75850 267 VAL A N 1
ATOM 1361 C CA . VAL B 2 267 ? 18.73860 -36.83956 11.17720 1.000 33.10133 267 VAL A CA 1
ATOM 1362 C C . VAL B 2 267 ? 17.99310 -35.53819 10.92862 1.000 28.60671 267 VAL A C 1
ATOM 1363 O O . VAL B 2 267 ? 16.88575 -35.34621 11.44860 1.000 32.59157 267 VAL A O 1
ATOM 1367 N N . MET B 2 268 ? 18.57059 -34.63371 10.12938 1.000 27.06171 268 MET A N 1
ATOM 1368 C CA . MET B 2 268 ? 17.93867 -33.33663 9.88254 1.000 28.94504 268 MET A CA 1
ATOM 1369 C C . MET B 2 268 ? 16.55090 -33.49812 9.26159 1.000 39.33200 268 MET A C 1
ATOM 1370 O O . MET B 2 268 ? 15.59729 -32.82832 9.66621 1.000 33.49457 268 MET A O 1
ATOM 1375 N N . GLN B 2 269 ? 16.44455 -34.34874 8.24104 1.000 41.87724 269 GLN A N 1
ATOM 1376 C CA . GLN B 2 269 ? 15.17305 -34.54781 7.55053 1.000 50.39079 269 GLN A CA 1
ATOM 1377 C C . GLN B 2 269 ? 14.09912 -35.06258 8.50429 1.000 39.96017 269 GLN A C 1
ATOM 1378 O O . GLN B 2 269 ? 12.97478 -34.54569 8.51877 1.000 43.04215 269 GLN A O 1
ATOM 1384 N N . SER B 2 270 ? 14.44349 -36.03799 9.34897 1.000 41.55025 270 SER A N 1
ATOM 1385 C CA . SER B 2 270 ? 13.45212 -36.59768 10.26240 1.000 41.86391 270 SER A CA 1
ATOM 1386 C C . SER B 2 270 ? 13.06053 -35.62081 11.36093 1.000 43.82567 270 SER A C 1
ATOM 1387 O O . SER B 2 270 ? 11.90856 -35.63216 11.82171 1.000 46.74088 270 SER A O 1
ATOM 1390 N N . ILE B 2 271 ? 14.00717 -34.81089 11.84127 1.000 41.17506 271 ILE A N 1
ATOM 1391 C CA . ILE B 2 271 ? 13.66794 -33.82557 12.86100 1.000 40.25645 271 ILE A CA 1
ATOM 1392 C C . ILE B 2 271 ? 12.71436 -32.80149 12.28399 1.000 40.08375 271 ILE A C 1
ATOM 1393 O O . ILE B 2 271 ? 11.72995 -32.41247 12.92269 1.000 41.11821 271 ILE A O 1
ATOM 1398 N N . ILE B 2 272 ? 12.98138 -32.36147 11.05719 1.000 36.92632 272 ILE A N 1
ATOM 1399 C CA . ILE B 2 272 ? 12.10693 -31.39812 10.41978 1.000 43.86628 272 ILE A CA 1
ATOM 1400 C C . ILE B 2 272 ? 10.70017 -31.97752 10.27390 1.000 48.20245 272 ILE A C 1
ATOM 1401 O O . ILE B 2 272 ? 9.70373 -31.25420 10.36771 1.000 41.44790 272 ILE A O 1
ATOM 1406 N N . GLU B 2 273 ? 10.59988 -33.30172 10.13894 1.000 46.73114 273 GLU A N 1
ATOM 1407 C CA . GLU B 2 273 ? 9.32628 -33.92939 9.81343 1.000 57.52196 273 GLU A CA 1
ATOM 1408 C C . GLU B 2 273 ? 8.56425 -34.32363 11.06280 1.000 60.17027 273 GLU A C 1
ATOM 1409 O O . GLU B 2 273 ? 7.36583 -34.04317 11.18342 1.000 74.74628 273 GLU A O 1
ATOM 1415 N N . HIS B 2 274 ? 9.25424 -34.94791 12.00617 1.000 58.73556 274 HIS A N 1
ATOM 1416 C CA . HIS B 2 274 ? 8.64370 -35.59427 13.14940 1.000 70.78165 274 HIS A CA 1
ATOM 1417 C C . HIS B 2 274 ? 9.13141 -35.03204 14.48167 1.000 64.98831 274 HIS A C 1
ATOM 1418 O O . HIS B 2 274 ? 8.79253 -35.58168 15.53420 1.000 76.31786 274 HIS A O 1
ATOM 1425 N N . GLY B 2 275 ? 9.90165 -33.93645 14.46236 1.000 59.69878 275 GLY A N 1
ATOM 1426 C CA . GLY B 2 275 ? 10.40086 -33.29514 15.66984 1.000 55.14265 275 GLY A CA 1
ATOM 1427 C C . GLY B 2 275 ? 11.52191 -34.02751 16.37763 1.000 55.56796 275 GLY A C 1
ATOM 1428 O O . GLY B 2 275 ? 12.11697 -33.47400 17.31132 1.000 48.59403 275 GLY A O 1
ATOM 1429 N N . GLN B 2 276 ? 11.80886 -35.25191 15.97910 1.000 51.54562 276 GLN A N 1
ATOM 1430 C CA . GLN B 2 276 ? 12.88837 -36.05794 16.51938 1.000 55.30222 276 GLN A CA 1
ATOM 1431 C C . GLN B 2 276 ? 13.15079 -37.12235 15.47263 1.000 51.35567 276 GLN A C 1
ATOM 1432 O O . GLN B 2 276 ? 12.59648 -37.08120 14.37115 1.000 45.30668 276 GLN A O 1
ATOM 1438 N N . VAL B 2 277 ? 14.00045 -38.07586 15.81050 1.000 47.67819 277 VAL A N 1
ATOM 1439 C CA . VAL B 2 277 ? 14.22742 -39.22205 14.95099 1.000 52.14755 277 VAL A CA 1
ATOM 1440 C C . VAL B 2 277 ? 13.60902 -40.42241 15.63714 1.000 53.14284 277 VAL A C 1
ATOM 1441 O O . VAL B 2 277 ? 13.84222 -40.65985 16.83075 1.000 50.75123 277 VAL A O 1
ATOM 1445 N N . ILE B 2 278 ? 12.78331 -41.13210 14.88043 1.000 55.57963 278 ILE A N 1
ATOM 1446 C CA . ILE B 2 278 ? 12.05765 -42.31575 15.32298 1.000 55.07794 278 ILE A CA 1
ATOM 1447 C C . ILE B 2 278 ? 12.97084 -43.50286 15.08359 1.000 47.97314 278 ILE A C 1
ATOM 1448 O O . ILE B 2 278 ? 13.31290 -43.80742 13.93779 1.000 49.95461 278 ILE A O 1
ATOM 1453 N N . ARG B 2 279 ? 13.42457 -44.13808 16.14831 1.000 48.16344 279 ARG A N 1
ATOM 1454 C CA . ARG B 2 279 ? 14.27007 -45.30057 15.95710 1.000 57.10733 279 ARG A CA 1
ATOM 1455 C C . ARG B 2 279 ? 13.49048 -46.55602 16.29941 1.000 65.75658 279 ARG A C 1
ATOM 1456 O O . ARG B 2 279 ? 12.54030 -46.52737 17.08814 1.000 69.80842 279 ARG A O 1
ATOM 1464 N N . GLY B 2 280 ? 13.87429 -47.65309 15.65989 1.000 63.26034 280 GLY A N 1
ATOM 1465 C CA . GLY B 2 280 ? 13.39866 -48.94166 16.11347 1.000 68.07343 280 GLY A CA 1
ATOM 1466 C C . GLY B 2 280 ? 14.10030 -49.28231 17.40485 1.000 73.93305 280 GLY A C 1
ATOM 1467 O O . GLY B 2 280 ? 15.32621 -49.16994 17.50969 1.000 75.43021 280 GLY A O 1
ATOM 1468 N N . TRP B 2 281 ? 13.33025 -49.71166 18.38962 1.000 82.83529 281 TRP A N 1
ATOM 1469 C CA . TRP B 2 281 ? 13.77857 -49.77211 19.76276 1.000 87.29966 281 TRP A CA 1
ATOM 1470 C C . TRP B 2 281 ? 13.58704 -51.15530 20.33810 1.000 93.28762 281 TRP A C 1
ATOM 1471 O O . TRP B 2 281 ? 12.49794 -51.72962 20.26153 1.000 96.96438 281 TRP A O 1
ATOM 1482 N N . LEU B 2 282 ? 14.62182 -51.64933 20.98491 1.000 90.72096 282 LEU A N 1
ATOM 1483 C CA . LEU B 2 282 ? 14.60438 -53.00227 21.49574 1.000 98.73827 282 LEU A CA 1
ATOM 1484 C C . LEU B 2 282 ? 14.76563 -53.04871 23.00765 1.000 104.71004 282 LEU A C 1
ATOM 1485 O O . LEU B 2 282 ? 13.92386 -53.62919 23.69243 1.000 101.03328 282 LEU A O 1
ATOM 1490 N N . GLY B 2 283 ? 15.79688 -52.41386 23.55391 1.000 114.98759 283 GLY A N 1
ATOM 1491 C CA . GLY B 2 283 ? 16.09144 -52.58973 24.96726 1.000 121.32519 283 GLY A CA 1
ATOM 1492 C C . GLY B 2 283 ? 16.85554 -53.86043 25.25889 1.000 121.30150 283 GLY A C 1
ATOM 1493 O O . GLY B 2 283 ? 16.43095 -54.66167 26.10061 1.000 125.33093 283 GLY A O 1
ATOM 1494 N N . VAL B 2 284 ? 17.97821 -54.06946 24.57348 1.000 113.44267 284 VAL A N 1
ATOM 1495 C CA . VAL B 2 284 ? 18.73201 -55.31687 24.62743 1.000 98.13061 284 VAL A CA 1
ATOM 1496 C C . VAL B 2 284 ? 20.20229 -54.98681 24.40880 1.000 102.72822 284 VAL A C 1
ATOM 1497 O O . VAL B 2 284 ? 20.54895 -53.88793 23.97009 1.000 97.74342 284 VAL A O 1
ATOM 1501 N N . GLU B 2 285 ? 21.07239 -55.91980 24.79676 1.000 99.39098 285 GLU A N 1
ATOM 1502 C CA . GLU B 2 285 ? 22.50449 -55.73957 24.66916 1.000 93.84747 285 GLU A CA 1
ATOM 1503 C C . GLU B 2 285 ? 23.07701 -56.69954 23.64397 1.000 90.14637 285 GLU A C 1
ATOM 1504 O O . GLU B 2 285 ? 22.40509 -57.63101 23.18480 1.000 88.25303 285 GLU A O 1
ATOM 1510 N N . VAL B 2 286 ? 24.35734 -56.47865 23.34543 1.000 92.56837 286 VAL A N 1
ATOM 1511 C CA . VAL B 2 286 ? 25.16183 -57.41458 22.57180 1.000 88.77972 286 VAL A CA 1
ATOM 1512 C C . VAL B 2 286 ? 26.60283 -56.93119 22.52518 1.000 94.55931 286 VAL A C 1
ATOM 1513 O O . VAL B 2 286 ? 26.85996 -55.73567 22.36987 1.000 95.95547 286 VAL A O 1
ATOM 1517 N N . LYS B 2 287 ? 27.54816 -57.87871 22.61634 1.000 95.41666 287 LYS A N 1
ATOM 1518 C CA . LYS B 2 287 ? 28.97259 -57.55203 22.54984 1.000 98.90906 287 LYS A CA 1
ATOM 1519 C C . LYS B 2 287 ? 29.72576 -58.56474 21.67729 1.000 100.44308 287 LYS A C 1
ATOM 1520 O O . LYS B 2 287 ? 29.14326 -59.47674 21.08871 1.000 97.89035 287 LYS A O 1
ATOM 1526 N N . ALA B 2 288 ? 31.04294 -58.40018 21.58104 1.000 104.15681 288 ALA A N 1
ATOM 1527 C CA . ALA B 2 288 ? 31.78730 -59.08510 20.53132 1.000 105.19552 288 ALA A CA 1
ATOM 1528 C C . ALA B 2 288 ? 31.75885 -60.60334 20.71443 1.000 103.21066 288 ALA A C 1
ATOM 1529 O O . ALA B 2 288 ? 31.39880 -61.13405 21.77252 1.000 102.76913 288 ALA A O 1
ATOM 1531 N N . LEU B 2 289 ? 32.11671 -61.30337 19.63608 1.000 101.99191 289 LEU A N 1
ATOM 1532 C CA . LEU B 2 289 ? 32.27033 -62.76099 19.62805 1.000 103.67521 289 LEU A CA 1
ATOM 1533 C C . LEU B 2 289 ? 33.67245 -63.06022 20.13758 1.000 115.13123 289 LEU A C 1
ATOM 1534 O O . LEU B 2 289 ? 34.63466 -63.06035 19.36878 1.000 114.74730 289 LEU A O 1
ATOM 1539 N N . THR B 2 290 ? 33.79048 -63.30185 21.43082 1.000 122.03317 290 THR A N 1
ATOM 1540 C CA . THR B 2 290 ? 35.07220 -63.67479 21.99808 1.000 131.69169 290 THR A CA 1
ATOM 1541 C C . THR B 2 290 ? 35.55623 -64.95991 21.30396 1.000 135.82430 290 THR A C 1
ATOM 1542 O O . THR B 2 290 ? 34.75313 -65.65378 20.66155 1.000 143.12254 290 THR A O 1
ATOM 1546 N N . PRO B 2 291 ? 36.86653 -65.24700 21.27885 1.000 135.23928 291 PRO A N 1
ATOM 1547 C CA . PRO B 2 291 ? 37.30846 -66.38508 20.44006 1.000 138.12116 291 PRO A CA 1
ATOM 1548 C C . PRO B 2 291 ? 37.02696 -67.79589 20.98440 1.000 144.81179 291 PRO A C 1
ATOM 1549 O O . PRO B 2 291 ? 36.65285 -68.66919 20.19174 1.000 142.97705 291 PRO A O 1
ATOM 1553 N N . GLU B 2 292 ? 37.19411 -68.05918 22.29140 1.000 150.26168 292 GLU A N 1
ATOM 1554 C CA . GLU B 2 292 ? 37.09399 -69.43316 22.81083 1.000 155.62930 292 GLU A CA 1
ATOM 1555 C C . GLU B 2 292 ? 35.63871 -69.90348 22.96657 1.000 152.37628 292 GLU A C 1
ATOM 1556 O O . GLU B 2 292 ? 35.36102 -71.10319 22.83800 1.000 154.85026 292 GLU A O 1
ATOM 1562 N N . LEU B 2 293 ? 34.69973 -68.99745 23.28383 1.000 149.65670 293 LEU A N 1
ATOM 1563 C CA . LEU B 2 293 ? 33.26505 -69.34007 23.25412 1.000 144.91960 293 LEU A CA 1
ATOM 1564 C C . LEU B 2 293 ? 32.83152 -69.78048 21.86216 1.000 140.31390 293 LEU A C 1
ATOM 1565 O O . LEU B 2 293 ? 31.99718 -70.68045 21.72798 1.000 137.09401 293 LEU A O 1
ATOM 1570 N N . ALA B 2 294 ? 33.35419 -69.13882 20.81382 1.000 138.12211 294 ALA A N 1
ATOM 1571 C CA . ALA B 2 294 ? 33.05779 -69.54213 19.44084 1.000 134.84096 294 ALA A CA 1
ATOM 1572 C C . ALA B 2 294 ? 34.11976 -70.43813 18.84706 1.000 138.24038 294 ALA A C 1
ATOM 1573 O O . ALA B 2 294 ? 33.96754 -70.87792 17.70619 1.000 140.18535 294 ALA A O 1
ATOM 1575 N N . GLU B 2 295 ? 35.21317 -70.64580 19.56913 1.000 140.60718 295 GLU A N 1
ATOM 1576 C CA . GLU B 2 295 ? 36.16828 -71.68478 19.22092 1.000 138.89927 295 GLU A CA 1
ATOM 1577 C C . GLU B 2 295 ? 35.47640 -73.03426 19.08420 1.000 134.58480 295 GLU A C 1
ATOM 1578 O O . GLU B 2 295 ? 35.54457 -73.68199 18.03551 1.000 132.00299 295 GLU A O 1
ATOM 1584 N N . SER B 2 296 ? 34.82012 -73.47665 20.15750 1.000 132.75665 296 SER A N 1
ATOM 1585 C CA . SER B 2 296 ? 34.10019 -74.74728 20.16425 1.000 131.34170 296 SER A CA 1
ATOM 1586 C C . SER B 2 296 ? 32.97691 -74.74361 19.14286 1.000 129.46098 296 SER A C 1
ATOM 1587 O O . SER B 2 296 ? 32.66860 -75.77575 18.53513 1.000 139.15364 296 SER A O 1
ATOM 1590 N N . LEU B 2 297 ? 32.32885 -73.59377 18.98430 1.000 122.65753 297 LEU A N 1
ATOM 1591 C CA . LEU B 2 297 ? 31.34678 -73.37500 17.93424 1.000 115.34273 297 LEU A CA 1
ATOM 1592 C C . LEU B 2 297 ? 31.94372 -73.76504 16.58439 1.000 115.93751 297 LEU A C 1
ATOM 1593 O O . LEU B 2 297 ? 33.13255 -73.54680 16.32685 1.000 118.56067 297 LEU A O 1
ATOM 1598 N N . GLY B 2 298 ? 31.11084 -74.36657 15.72814 1.000 114.29517 298 GLY A N 1
ATOM 1599 C CA . GLY B 2 298 ? 31.62198 -74.98169 14.51145 1.000 117.21651 298 GLY A CA 1
ATOM 1600 C C . GLY B 2 298 ? 32.20246 -73.97836 13.53467 1.000 116.71290 298 GLY A C 1
ATOM 1601 O O . GLY B 2 298 ? 33.23817 -74.23248 12.91461 1.000 116.10251 298 GLY A O 1
ATOM 1602 N N . LEU B 2 299 ? 31.55351 -72.82252 13.39682 1.000 116.09258 299 LEU A N 1
ATOM 1603 C CA . LEU B 2 299 ? 32.04279 -71.76973 12.51460 1.000 112.55058 299 LEU A CA 1
ATOM 1604 C C . LEU B 2 299 ? 33.39354 -71.24156 13.01129 1.000 114.15978 299 LEU A C 1
ATOM 1605 O O . LEU B 2 299 ? 33.74885 -71.38007 14.18919 1.000 111.27673 299 LEU A O 1
ATOM 1610 N N . GLY B 2 300 ? 34.15837 -70.64720 12.09260 1.000 120.37011 300 GLY A N 1
ATOM 1611 C CA . GLY B 2 300 ? 35.51436 -70.20487 12.38638 1.000 128.41104 300 GLY A CA 1
ATOM 1612 C C . GLY B 2 300 ? 35.76119 -68.70398 12.37883 1.000 134.79651 300 GLY A C 1
ATOM 1613 O O . GLY B 2 300 ? 36.04253 -68.11372 11.33164 1.000 130.41771 300 GLY A O 1
ATOM 1614 N N . GLU B 2 301 ? 35.67341 -68.08840 13.56344 1.000 145.48257 301 GLU A N 1
ATOM 1615 C CA . GLU B 2 301 ? 35.96662 -66.66249 13.80791 1.000 155.94264 301 GLU A CA 1
ATOM 1616 C C . GLU B 2 301 ? 35.32013 -65.73840 12.76072 1.000 158.98497 301 GLU A C 1
ATOM 1617 O O . GLU B 2 301 ? 35.80860 -64.64528 12.46834 1.000 162.53539 301 GLU A O 1
ATOM 1623 N N . THR B 2 302 ? 34.16214 -66.09825 12.22134 0.710 153.75539 302 THR A N 1
ATOM 1624 C CA . THR B 2 302 ? 33.47663 -65.07990 11.43402 0.710 145.83304 302 THR A CA 1
ATOM 1625 C C . THR B 2 302 ? 31.98810 -65.35794 11.42590 0.710 144.60956 302 THR A C 1
ATOM 1626 O O . THR B 2 302 ? 31.53483 -66.43124 11.82351 0.710 145.68601 302 THR A O 1
ATOM 1630 N N . ALA B 2 303 ? 31.23945 -64.35550 10.97876 1.000 142.72249 303 ALA A N 1
ATOM 1631 C CA . ALA B 2 303 ? 29.88986 -64.54136 10.48472 1.000 140.16166 303 ALA A CA 1
ATOM 1632 C C . ALA B 2 303 ? 28.89504 -64.78044 11.61449 1.000 131.33429 303 ALA A C 1
ATOM 1633 O O . ALA B 2 303 ? 27.87858 -65.47783 11.43939 1.000 141.95924 303 ALA A O 1
ATOM 1635 N N . GLY B 2 304 ? 29.18680 -64.20850 12.77033 1.000 108.73590 304 GLY A N 1
ATOM 1636 C CA . GLY B 2 304 ? 28.27368 -64.28377 13.88898 1.000 98.66990 304 GLY A CA 1
ATOM 1637 C C . GLY B 2 304 ? 28.75282 -63.39798 15.01203 1.000 92.16211 304 GLY A C 1
ATOM 1638 O O . GLY B 2 304 ? 29.80618 -62.76390 14.92102 1.000 93.96094 304 GLY A O 1
ATOM 1639 N N . ILE B 2 305 ? 27.98068 -63.37622 16.09231 1.000 89.43698 305 ILE A N 1
ATOM 1640 C CA . ILE B 2 305 ? 28.08075 -62.31882 17.09327 1.000 89.51834 305 ILE A CA 1
ATOM 1641 C C . ILE B 2 305 ? 27.55337 -62.86888 18.39112 1.000 88.98224 305 ILE A C 1
ATOM 1642 O O . ILE B 2 305 ? 26.54056 -63.57719 18.39869 1.000 88.58648 305 ILE A O 1
ATOM 1647 N N . VAL B 2 306 ? 28.18988 -62.52294 19.47873 1.000 88.76276 306 VAL A N 1
ATOM 1648 C CA . VAL B 2 306 ? 27.75193 -63.08651 20.74309 1.000 89.30398 306 VAL A CA 1
ATOM 1649 C C . VAL B 2 306 ? 26.91571 -62.08062 21.52111 1.000 88.40162 306 VAL A C 1
ATOM 1650 O O . VAL B 2 306 ? 27.12021 -60.86702 21.43486 1.000 100.28583 306 VAL A O 1
ATOM 1654 N N . VAL B 2 307 ? 25.90395 -62.59563 22.21118 1.000 85.02057 307 VAL A N 1
ATOM 1655 C CA . VAL B 2 307 ? 24.91878 -61.78285 22.90483 1.000 87.68487 307 VAL A CA 1
ATOM 1656 C C . VAL B 2 307 ? 25.04017 -61.91329 24.39934 1.000 89.76669 307 VAL A C 1
ATOM 1657 O O . VAL B 2 307 ? 25.31783 -62.99440 24.92649 1.000 92.95569 307 VAL A O 1
ATOM 1661 N N . ALA B 2 308 ? 24.68938 -60.83012 25.08534 1.000 91.30070 308 ALA A N 1
ATOM 1662 C CA . ALA B 2 308 ? 24.32304 -60.98688 26.48266 1.000 98.99093 308 ALA A CA 1
ATOM 1663 C C . ALA B 2 308 ? 23.64409 -59.72650 26.99011 1.000 101.73863 308 ALA A C 1
ATOM 1664 O O . ALA B 2 308 ? 23.90119 -58.64613 26.47604 1.000 105.75490 308 ALA A O 1
ATOM 1666 N N . GLY B 2 309 ? 22.81523 -59.87890 28.00453 1.000 107.19446 309 GLY A N 1
ATOM 1667 C CA . GLY B 2 309 ? 22.31890 -58.82408 28.86936 1.000 109.38069 309 GLY A CA 1
ATOM 1668 C C . GLY B 2 309 ? 21.08860 -58.11563 28.30681 1.000 112.34253 309 GLY A C 1
ATOM 1669 O O . GLY B 2 309 ? 21.03351 -57.75772 27.12614 1.000 112.13462 309 GLY A O 1
ATOM 1670 N N . VAL B 2 310 ? 20.08241 -57.90740 29.16353 1.000 114.80957 310 VAL A N 1
ATOM 1671 C CA . VAL B 2 310 ? 18.74660 -57.57745 28.66925 1.000 116.28097 310 VAL A CA 1
ATOM 1672 C C . VAL B 2 310 ? 18.08779 -56.55415 29.57760 1.000 124.09705 310 VAL A C 1
ATOM 1673 O O . VAL B 2 310 ? 18.05812 -56.70419 30.80237 1.000 123.29679 310 VAL A O 1
ATOM 1677 N N . TYR B 2 311 ? 17.53202 -55.52163 28.94609 1.000 133.95039 311 TYR A N 1
ATOM 1678 C CA . TYR B 2 311 ? 16.75686 -54.49277 29.61927 1.000 138.23248 311 TYR A CA 1
ATOM 1679 C C . TYR B 2 311 ? 15.32706 -54.98344 29.80442 1.000 132.14821 311 TYR A C 1
ATOM 1680 O O . TYR B 2 311 ? 14.88652 -55.93913 29.15375 1.000 126.46650 311 TYR A O 1
ATOM 1689 N N . ARG B 2 312 ? 14.59310 -54.31333 30.69469 1.000 133.47714 312 ARG A N 1
ATOM 1690 C CA . ARG B 2 312 ? 13.34447 -54.85952 31.21727 1.000 137.10183 312 ARG A CA 1
ATOM 1691 C C . ARG B 2 312 ? 12.19226 -53.86341 31.11881 1.000 139.61470 312 ARG A C 1
ATOM 1692 O O . ARG B 2 312 ? 12.38598 -52.64843 30.99700 1.000 142.25031 312 ARG A O 1
ATOM 1700 N N . ASP B 2 313 ? 10.98201 -54.42114 31.21623 1.000 138.10016 313 ASP A N 1
ATOM 1701 C CA . ASP B 2 313 ? 9.66467 -53.80926 31.06425 1.000 135.04337 313 ASP A CA 1
ATOM 1702 C C . ASP B 2 313 ? 9.34897 -53.52756 29.59841 1.000 130.65146 313 ASP A C 1
ATOM 1703 O O . ASP B 2 313 ? 8.25622 -53.03436 29.30486 1.000 123.51212 313 ASP A O 1
ATOM 1708 N N . GLY B 2 314 ? 10.24717 -53.84663 28.66705 1.000 143.07517 314 GLY A N 1
ATOM 1709 C CA . GLY B 2 314 ? 10.02952 -53.54275 27.26901 1.000 140.85122 314 GLY A CA 1
ATOM 1710 C C . GLY B 2 314 ? 9.87498 -54.77388 26.40216 1.000 136.07696 314 GLY A C 1
ATOM 1711 O O . GLY B 2 314 ? 9.81116 -55.90126 26.89221 1.000 147.51254 314 GLY A O 1
ATOM 1712 N N . PRO B 2 315 ?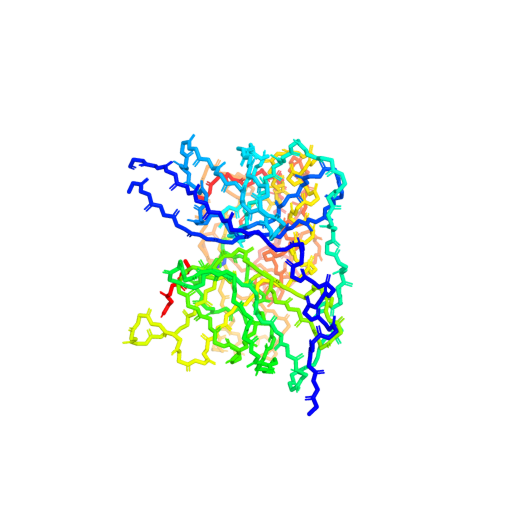 9.84400 -54.57943 25.08455 1.000 106.44030 315 PRO A N 1
ATOM 1713 C CA . PRO B 2 315 ? 9.36107 -55.65838 24.20385 1.000 98.87168 315 PRO A CA 1
ATOM 1714 C C . PRO B 2 315 ? 10.24076 -56.89904 24.13597 1.000 93.71161 315 PRO A C 1
ATOM 1715 O O . PRO B 2 315 ? 9.70582 -58.00589 24.00671 1.000 90.86934 315 PRO A O 1
ATOM 1719 N N . ALA B 2 316 ? 11.56782 -56.76463 24.18600 1.000 92.68563 316 ALA A N 1
ATOM 1720 C CA . ALA B 2 316 ? 12.40270 -57.95987 24.30557 1.000 90.67270 316 ALA A CA 1
ATOM 1721 C C . ALA B 2 316 ? 12.11168 -58.69425 25.60468 1.000 88.72882 316 ALA A C 1
ATOM 1722 O O . ALA B 2 316 ? 12.05121 -59.92236 25.62781 1.000 94.03839 316 ALA A O 1
ATOM 1724 N N . ALA B 2 317 ? 11.96250 -57.94294 26.69963 1.000 94.65159 317 ALA A N 1
ATOM 1725 C CA . ALA B 2 317 ? 11.43977 -58.46861 27.95797 1.000 93.57135 317 ALA A CA 1
ATOM 1726 C C . ALA B 2 317 ? 10.13746 -59.21039 27.73058 1.000 94.18900 317 ALA A C 1
ATOM 1727 O O . ALA B 2 317 ? 10.02773 -60.39692 28.05912 1.000 89.40067 317 ALA A O 1
ATOM 1729 N N . ARG B 2 318 ? 9.14810 -58.54491 27.14235 1.000 94.39254 318 ARG A N 1
ATOM 1730 C CA . ARG B 2 318 ? 7.84974 -59.18090 26.93206 1.000 92.14449 318 ARG A CA 1
ATOM 1731 C C . ARG B 2 318 ? 7.91034 -60.24439 25.83958 1.000 95.36243 318 ARG A C 1
ATOM 1732 O O . ARG B 2 318 ? 7.05132 -61.13413 25.78843 1.000 94.58407 318 ARG A O 1
ATOM 1740 N N . GLY B 2 319 ? 8.92701 -60.18545 24.97987 1.000 98.85671 319 GLY A N 1
ATOM 1741 C CA . GLY B 2 319 ? 9.11609 -61.11723 23.88385 1.000 99.03831 319 GLY A CA 1
ATOM 1742 C C . GLY B 2 319 ? 9.86456 -62.36043 24.26232 1.000 100.07001 319 GLY A C 1
ATOM 1743 O O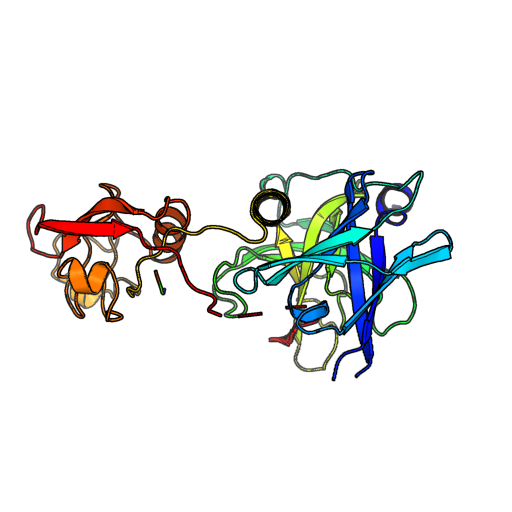 . GLY B 2 319 ? 10.10666 -63.22399 23.41496 1.000 105.95229 319 GLY A O 1
ATOM 1744 N N . GLY B 2 320 ? 10.23057 -62.47645 25.53101 1.000 98.74617 320 GLY A N 1
ATOM 1745 C CA . GLY B 2 320 ? 10.97768 -63.60931 26.01591 1.000 101.81496 320 GLY A CA 1
ATOM 1746 C C . GLY B 2 320 ? 12.47338 -63.57269 25.82281 1.000 95.07714 320 GLY A C 1
ATOM 1747 O O . GLY B 2 320 ? 13.06963 -64.65104 25.73867 1.000 95.43724 320 GLY A O 1
ATOM 1748 N N . LEU B 2 321 ? 13.08129 -62.37340 25.74793 1.000 93.40436 321 LEU A N 1
ATOM 1749 C CA . LEU B 2 321 ? 14.51414 -62.17990 25.58474 1.000 94.16570 321 LEU A CA 1
ATOM 1750 C C . LEU B 2 321 ? 15.15507 -61.87468 26.92918 1.000 102.10228 321 LEU A C 1
ATOM 1751 O O . LEU B 2 321 ? 14.46730 -61.42728 27.86629 1.000 101.73337 321 LEU A O 1
ATOM 1756 N N . LEU B 2 322 ? 16.46819 -62.08462 27.01150 1.000 109.90277 322 LEU A N 1
ATOM 1757 C CA . LEU B 2 322 ? 17.03951 -62.38199 28.31034 1.000 119.83817 322 LEU A CA 1
ATOM 1758 C C . LEU B 2 322 ? 18.56650 -62.55006 28.29361 1.000 123.40702 322 LEU A C 1
ATOM 1759 O O . LEU B 2 322 ? 19.16005 -63.00894 27.29849 1.000 125.30725 322 LEU A O 1
ATOM 1764 N N . PRO B 2 323 ? 19.23953 -62.23228 29.41074 1.000 120.36981 323 PRO A N 1
ATOM 1765 C CA . PRO B 2 323 ? 20.70899 -62.24460 29.40849 1.000 115.55502 323 PRO A CA 1
ATOM 1766 C C . PRO B 2 323 ? 21.22092 -63.64643 29.19004 1.000 114.62620 323 PRO A C 1
ATOM 1767 O O . PRO B 2 323 ? 20.69356 -64.60863 29.74170 1.000 122.72009 323 PRO A O 1
ATOM 1771 N N . GLY B 2 324 ? 22.21478 -63.76055 28.33060 1.000 107.87933 324 GLY A N 1
ATOM 1772 C CA . GLY B 2 324 ? 22.87284 -65.01135 28.11087 1.000 105.04219 324 GLY A CA 1
ATOM 1773 C C . GLY B 2 324 ? 22.51258 -65.71718 26.82574 1.000 100.49321 324 GLY A C 1
ATOM 1774 O O . GLY B 2 324 ? 23.35945 -66.42637 26.28138 1.000 100.51217 324 GLY A O 1
ATOM 1775 N N . ASP B 2 325 ? 21.28904 -65.57544 26.32197 1.000 101.94026 325 ASP A N 1
ATOM 1776 C CA . ASP B 2 325 ? 21.00245 -66.24673 25.05212 1.000 99.19931 325 ASP A CA 1
ATOM 1777 C C . ASP B 2 325 ? 21.60158 -65.44217 23.91670 1.000 95.88862 325 ASP A C 1
ATOM 1778 O O . ASP B 2 325 ? 21.67727 -64.21653 23.98468 1.000 96.12618 325 ASP A O 1
ATOM 1783 N N . VAL B 2 326 ? 22.09271 -66.15125 22.90876 1.000 94.91558 326 VAL A N 1
ATOM 1784 C CA . VAL B 2 326 ? 22.85196 -65.53608 21.83805 1.000 92.51386 326 VAL A CA 1
ATOM 1785 C C . VAL B 2 326 ? 21.96183 -65.46648 20.60395 1.000 95.94057 326 VAL A C 1
ATOM 1786 O O . VAL B 2 326 ? 21.10191 -66.32386 20.39787 1.000 97.86526 326 VAL A O 1
ATOM 1790 N N . ILE B 2 327 ? 22.11151 -64.38744 19.83803 1.000 101.64915 327 ILE A N 1
ATOM 1791 C CA . ILE B 2 327 ? 21.18428 -63.97117 18.79057 1.000 101.23068 327 ILE A CA 1
ATOM 1792 C C . ILE B 2 327 ? 21.77354 -64.38293 17.45629 1.000 103.38620 327 ILE A C 1
ATOM 1793 O O . ILE B 2 327 ? 22.83850 -63.89063 17.05348 1.000 90.53971 327 ILE A O 1
ATOM 1798 N N . LEU B 2 328 ? 21.08677 -65.31488 16.79705 1.000 97.30126 328 LEU A N 1
ATOM 1799 C CA . LEU B 2 328 ? 21.33591 -65.68311 15.41379 1.000 91.41108 328 LEU A CA 1
ATOM 1800 C C . LEU B 2 328 ? 20.76798 -64.64647 14.45432 1.000 87.69221 328 LEU A C 1
ATOM 1801 O O . LEU B 2 328 ? 21.45217 -64.22232 13.52244 1.000 82.66792 328 LEU A O 1
ATOM 1806 N N . THR B 2 329 ? 19.54807 -64.18944 14.70580 1.000 85.19981 329 THR A N 1
ATOM 1807 C CA . THR B 2 329 ? 18.72364 -63.59840 13.67235 1.000 78.99117 329 THR A CA 1
ATOM 1808 C C . THR B 2 329 ? 17.75439 -62.61774 14.32230 1.000 83.26190 329 THR A C 1
ATOM 1809 O O . THR B 2 329 ? 17.11440 -62.94764 15.32395 1.000 80.42838 329 THR A O 1
ATOM 1813 N N . ILE B 2 330 ? 17.66475 -61.40689 13.76607 1.000 75.62949 330 ILE A N 1
ATOM 1814 C CA . ILE B 2 330 ? 16.66115 -60.42222 14.17158 1.000 77.85702 330 ILE A CA 1
ATOM 1815 C C . ILE B 2 330 ? 16.02939 -59.85602 12.90318 1.000 77.79892 330 ILE A C 1
ATOM 1816 O O . ILE B 2 330 ? 16.74096 -59.36467 12.01441 1.000 89.50295 330 ILE A O 1
ATOM 1821 N N . ASP B 2 331 ? 14.69265 -59.91704 12.83022 1.000 78.67905 331 ASP A N 1
ATOM 1822 C CA . ASP B 2 331 ? 13.93104 -59.56624 11.63172 1.000 89.21608 331 ASP A CA 1
ATOM 1823 C C . ASP B 2 331 ? 14.47990 -60.33456 10.43083 1.000 75.97469 331 ASP A C 1
ATOM 1824 O O . ASP B 2 331 ? 14.62336 -59.80508 9.32709 1.000 68.79658 331 ASP A O 1
ATOM 1829 N N . LYS B 2 332 ? 14.86597 -61.58193 10.68660 1.000 75.96556 332 LYS A N 1
ATOM 1830 C CA . LYS B 2 332 ? 15.36630 -62.51383 9.68098 1.000 68.52196 332 LYS A CA 1
ATOM 1831 C C . LYS B 2 332 ? 16.79865 -62.24385 9.25279 1.000 72.55696 332 LYS A C 1
ATOM 1832 O O . LYS B 2 332 ? 17.41176 -63.10676 8.61386 1.000 63.31988 332 LYS A O 1
ATOM 1838 N N . GLN B 2 333 ? 17.33019 -61.05417 9.56077 1.000 74.86754 333 GLN A N 1
ATOM 1839 C CA . GLN B 2 333 ? 18.69989 -60.71476 9.19265 1.000 71.41004 333 GLN A CA 1
ATOM 1840 C C . GLN B 2 333 ? 19.64930 -61.08085 10.32233 1.000 73.59507 333 GLN A C 1
ATOM 1841 O O . GLN B 2 333 ? 19.49556 -60.60771 11.45644 1.000 70.50077 333 GLN A O 1
ATOM 1847 N N . GLU B 2 334 ? 20.63845 -61.90721 9.98952 1.000 72.13601 334 GLU A N 1
ATOM 1848 C CA . GLU B 2 334 ? 21.66338 -62.31578 10.93680 1.000 77.08805 334 GLU A CA 1
ATOM 1849 C C . GLU B 2 334 ? 22.35829 -61.10362 11.53688 1.000 83.99303 334 GLU A C 1
ATOM 1850 O O . GLU B 2 334 ? 22.80931 -60.21176 10.80941 1.000 81.89085 334 GLU A O 1
ATOM 1856 N N . ALA B 2 335 ? 22.44971 -61.07235 12.86427 1.000 98.64352 335 ALA A N 1
ATOM 1857 C CA . ALA B 2 335 ? 23.00367 -59.89792 13.52574 1.000 106.57342 335 ALA A CA 1
ATOM 1858 C C . ALA B 2 335 ? 24.50355 -60.05214 13.78457 1.000 100.39637 335 ALA A C 1
ATOM 1859 O O . ALA B 2 335 ? 24.98499 -59.72212 14.85073 1.000 103.48095 335 ALA A O 1
ATOM 1861 N N . SER B 2 336 ? 25.26802 -60.43752 12.75590 1.000 91.20403 336 SER A N 1
ATOM 1862 C CA . SER B 2 336 ? 26.66925 -60.85341 12.96708 1.000 90.22600 336 SER A CA 1
ATOM 1863 C C . SER B 2 336 ? 27.54489 -59.79659 13.65494 1.000 93.85204 336 SER A C 1
ATOM 1864 O O . SER B 2 336 ? 28.57119 -60.13640 14.25276 1.000 89.80807 336 SER A O 1
ATOM 1867 N N . ASP B 2 337 ? 27.23045 -58.51816 13.52852 1.000 98.18496 337 ASP A N 1
ATOM 1868 C CA . ASP B 2 337 ? 28.08767 -57.50782 14.13315 1.000 104.59161 337 ASP A CA 1
ATOM 1869 C C . ASP B 2 337 ? 27.25991 -56.51623 14.92587 1.000 106.99716 337 ASP A C 1
ATOM 1870 O O . ASP B 2 337 ? 26.15698 -56.14278 14.51741 1.000 117.99321 337 ASP A O 1
ATOM 1875 N N . GLY B 2 338 ? 27.82009 -56.08002 16.05239 1.000 99.95838 338 GLY A N 1
ATOM 1876 C CA . GLY B 2 338 ? 27.04981 -55.28725 16.98668 1.000 97.00377 338 GLY A CA 1
ATOM 1877 C C . GLY B 2 338 ? 26.61421 -53.95370 16.41706 1.000 96.14976 338 GLY A C 1
ATOM 1878 O O . GLY B 2 338 ? 25.45711 -53.55571 16.57506 1.000 93.55624 338 GLY A O 1
ATOM 1879 N N . ARG B 2 339 ? 27.53030 -53.23829 15.75637 1.000 98.42971 339 ARG A N 1
ATOM 1880 C CA . ARG B 2 339 ? 27.19392 -51.89347 15.29243 1.000 94.89812 339 ARG A CA 1
ATOM 1881 C C . ARG B 2 339 ? 26.23632 -51.93792 14.10716 1.000 96.72750 339 ARG A C 1
ATOM 1882 O O . ARG B 2 339 ? 25.24211 -51.20265 14.07708 1.000 102.20185 339 ARG A O 1
ATOM 1890 N N . ARG B 2 340 ? 26.51000 -52.81903 13.14130 1.000 97.11326 340 ARG A N 1
ATOM 1891 C CA . ARG B 2 340 ? 25.54987 -53.12187 12.09003 1.000 91.30548 340 ARG A CA 1
ATOM 1892 C C . ARG B 2 340 ? 24.14417 -53.30926 12.65151 1.000 92.20854 340 ARG A C 1
ATOM 1893 O O . ARG B 2 340 ? 23.17532 -52.75351 12.12516 1.000 102.14394 340 ARG A O 1
ATOM 1901 N N . SER B 2 341 ? 24.01051 -54.09270 13.72208 1.000 87.55548 341 SER A N 1
ATOM 1902 C CA . SER B 2 341 ? 22.69023 -54.54875 14.14702 1.000 82.63794 341 SER A CA 1
ATOM 1903 C C . SER B 2 341 ? 21.93578 -53.45243 14.87674 1.000 76.49494 341 SER A C 1
ATOM 1904 O O . SER B 2 341 ? 20.70906 -53.35703 14.75288 1.000 76.94092 341 SER A O 1
ATOM 1907 N N . MET B 2 342 ? 22.64808 -52.65131 15.68215 1.000 76.72098 342 MET A N 1
ATOM 1908 C CA . MET B 2 342 ? 22.09095 -51.39704 16.17887 1.000 71.11808 342 MET A CA 1
ATOM 1909 C C . MET B 2 342 ? 21.41290 -50.64425 15.06080 1.000 67.57013 342 MET A C 1
ATOM 1910 O O . MET B 2 342 ? 20.28787 -50.15669 15.20764 1.000 54.88565 342 MET A O 1
ATOM 1915 N N . ASN B 2 343 ? 22.11823 -50.49411 13.94701 1.000 74.35617 343 ASN A N 1
ATOM 1916 C CA . ASN B 2 343 ? 21.60937 -49.65490 12.87637 1.000 65.31218 343 ASN A CA 1
ATOM 1917 C C . ASN B 2 343 ? 20.33133 -50.24497 12.30922 1.000 59.84643 343 ASN A C 1
ATOM 1918 O O . ASN B 2 343 ? 19.28246 -49.59286 12.33019 1.000 55.75309 343 ASN A O 1
ATOM 1923 N N . GLN B 2 344 ? 20.38727 -51.51682 11.88524 1.000 65.73158 344 GLN A N 1
ATOM 1924 C CA . GLN B 2 344 ? 19.20906 -52.21220 11.37413 1.000 66.76670 344 GLN A CA 1
ATOM 1925 C C . GLN B 2 344 ? 18.02443 -52.04724 12.31337 1.000 56.49110 344 GLN A C 1
ATOM 1926 O O . GLN B 2 344 ? 16.96610 -51.55788 11.90859 1.000 53.02679 344 GLN A O 1
ATOM 1932 N N . VAL B 2 345 ? 18.19830 -52.39207 13.58613 1.000 59.43050 345 VAL A N 1
ATOM 1933 C CA . VAL B 2 345 ? 17.09930 -52.22034 14.52551 1.000 56.34913 345 VAL A CA 1
ATOM 1934 C C . VAL B 2 345 ? 16.67354 -50.76197 14.57692 1.000 65.79882 345 VAL A C 1
ATOM 1935 O O . VAL B 2 345 ? 15.48252 -50.44987 14.69379 1.000 57.62557 345 VAL A O 1
ATOM 1939 N N . ALA B 2 346 ? 17.63889 -49.84277 14.49341 1.000 58.76103 346 ALA A N 1
ATOM 1940 C CA . ALA B 2 346 ? 17.29729 -48.42657 14.52223 1.000 58.42549 346 ALA A CA 1
ATOM 1941 C C . ALA B 2 346 ? 16.38607 -48.07298 13.35859 1.000 55.09883 346 ALA A C 1
ATOM 1942 O O . ALA B 2 346 ? 15.38773 -47.36676 13.53555 1.000 50.31943 346 ALA A O 1
ATOM 1944 N N . ARG B 2 347 ? 16.69165 -48.58877 12.17037 1.000 56.33845 347 ARG A N 1
ATOM 1945 C CA . ARG B 2 347 ? 15.88733 -48.32692 10.97740 1.000 64.58032 347 ARG A CA 1
ATOM 1946 C C . ARG B 2 347 ? 14.76182 -49.35795 10.86336 1.000 63.91340 347 ARG A C 1
ATOM 1947 O O . ARG B 2 347 ? 14.67063 -50.11000 9.89527 1.000 72.89833 347 ARG A O 1
ATOM 1955 N N . THR B 2 348 ? 13.92957 -49.40808 11.91206 1.000 63.16510 348 THR A N 1
ATOM 1956 C CA . THR B 2 348 ? 12.67317 -50.15742 11.92313 1.000 70.93805 348 THR A CA 1
ATOM 1957 C C . THR B 2 348 ? 11.58184 -49.29176 12.54052 1.000 75.68750 348 THR A C 1
ATOM 1958 O O . THR B 2 348 ? 11.85492 -48.27836 13.19423 1.000 79.69915 348 THR A O 1
ATOM 1962 N N . ARG B 2 349 ? 10.34180 -49.73115 12.36819 1.000 84.30218 349 ARG A N 1
ATOM 1963 C CA . ARG B 2 349 ? 9.30398 -48.80967 12.81165 1.000 82.77220 349 ARG A CA 1
ATOM 1964 C C . ARG B 2 349 ? 8.59197 -49.35851 14.03994 1.000 82.99763 349 ARG A C 1
ATOM 1965 O O . ARG B 2 349 ? 8.22210 -50.54272 14.07283 1.000 86.81842 349 ARG A O 1
ATOM 1973 N N . PRO B 2 350 ? 8.39570 -48.49353 15.03409 1.000 80.80979 350 PRO A N 1
ATOM 1974 C CA . PRO B 2 350 ? 7.79223 -48.93596 16.29439 1.000 84.55061 350 PRO A CA 1
ATOM 1975 C C . PRO B 2 350 ? 6.37955 -49.46092 16.08922 1.000 81.31513 350 PRO A C 1
ATOM 1976 O O . PRO B 2 350 ? 5.64916 -49.01702 15.20058 1.000 82.48510 350 PRO A O 1
ATOM 1980 N N . GLY B 2 351 ? 5.99842 -50.41450 16.93356 1.000 84.54585 351 GLY A N 1
ATOM 1981 C CA . GLY B 2 351 ? 4.70788 -51.05546 16.83374 1.000 85.01131 351 GLY A CA 1
ATOM 1982 C C . GLY B 2 351 ? 4.67685 -52.26586 15.93217 1.000 86.94179 351 GLY A C 1
ATOM 1983 O O . GLY B 2 351 ? 3.71028 -53.04298 15.98591 1.000 89.63173 351 GLY A O 1
ATOM 1984 N N . GLN B 2 352 ? 5.70734 -52.45647 15.11981 1.000 85.67355 352 GLN A N 1
ATOM 1985 C CA . GLN B 2 352 ? 5.78518 -53.57117 14.18879 1.000 81.61784 352 GLN A CA 1
ATOM 1986 C C . GLN B 2 352 ? 6.23526 -54.83874 14.91402 1.000 84.19674 352 GLN A C 1
ATOM 1987 O O . GLN B 2 352 ? 6.99776 -54.78356 15.88344 1.000 84.54185 352 GLN A O 1
ATOM 1993 N N . LYS B 2 353 ? 5.72300 -55.98174 14.45403 1.000 85.28867 353 LYS A N 1
ATOM 1994 C CA . LYS B 2 353 ? 6.05477 -57.29172 15.00204 1.000 86.41144 353 LYS A CA 1
ATOM 1995 C C . LYS B 2 353 ? 7.18021 -57.89704 14.17275 1.000 82.79731 353 LYS A C 1
ATOM 1996 O O . LYS B 2 353 ? 7.04045 -58.05130 12.95562 1.000 84.64974 353 LYS A O 1
ATOM 2002 N N . ILE B 2 354 ? 8.28810 -58.24693 14.82127 1.000 77.15458 354 ILE A N 1
ATOM 2003 C CA . ILE B 2 354 ? 9.36660 -58.93743 14.12889 1.000 79.93411 354 ILE A CA 1
ATOM 2004 C C . ILE B 2 354 ? 9.91867 -60.04525 15.00920 1.000 77.82336 354 ILE A C 1
ATOM 2005 O O . ILE B 2 354 ? 9.86634 -59.98661 16.23933 1.000 75.86271 354 ILE A O 1
ATOM 2010 N N . SER B 2 355 ? 10.42548 -61.07755 14.35113 1.000 82.35189 355 SER A N 1
ATOM 2011 C CA . SER B 2 355 ? 10.80043 -62.31171 15.01741 1.000 85.68155 355 SER A CA 1
ATOM 2012 C C . SE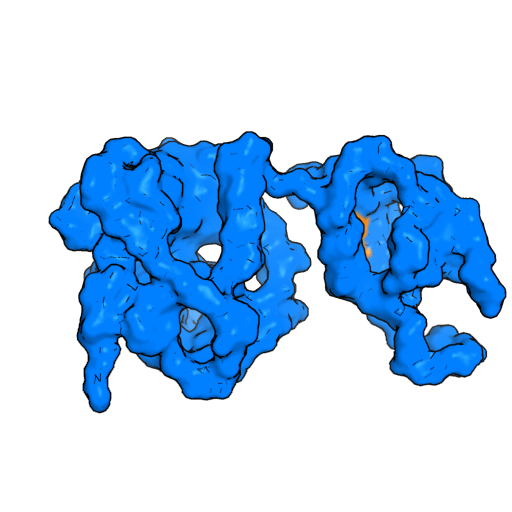R B 2 355 ? 12.27934 -62.28301 15.36382 1.000 86.37464 355 SER A C 1
ATOM 2013 O O . SER B 2 355 ? 13.08079 -61.64615 14.68137 1.000 84.31023 355 SER A O 1
ATOM 2016 N N . ILE B 2 356 ? 12.63461 -62.97610 16.44199 1.000 99.51468 356 ILE A N 1
ATOM 2017 C CA . ILE B 2 356 ? 14.00043 -63.01170 16.95455 1.000 101.61493 356 ILE A CA 1
ATOM 2018 C C . ILE B 2 356 ? 14.34509 -64.42080 17.41389 1.000 90.90627 356 ILE A C 1
ATOM 2019 O O . ILE B 2 356 ? 13.52177 -65.11273 18.01795 1.000 93.28839 356 ILE A O 1
ATOM 2024 N N . VAL B 2 357 ? 15.58656 -64.82342 17.16707 1.000 90.01572 357 VAL A N 1
ATOM 2025 C CA . VAL B 2 357 ? 16.04462 -66.19523 17.35526 1.000 97.64557 357 VAL A CA 1
ATOM 2026 C C . VAL B 2 357 ? 17.23014 -66.22254 18.30934 1.000 93.15331 357 VAL A C 1
ATOM 2027 O O . VAL B 2 357 ? 18.27752 -65.62566 18.02257 1.000 100.95062 357 VAL A O 1
ATOM 2031 N N . VAL B 2 358 ? 17.10798 -66.98792 19.38287 1.000 99.02089 358 VAL A N 1
ATOM 2032 C CA . VAL B 2 358 ? 18.18000 -67.08408 20.36395 1.000 101.12215 358 VAL A CA 1
ATOM 2033 C C . VAL B 2 358 ? 19.01352 -68.33543 20.10660 1.000 103.08378 358 VAL A C 1
ATOM 2034 O O . VAL B 2 358 ? 18.60046 -69.24975 19.39138 1.000 104.58117 358 VAL A O 1
ATOM 2038 N N . LEU B 2 359 ? 20.18428 -68.39709 20.74931 1.000 104.16243 359 LEU A N 1
ATOM 2039 C CA . LEU B 2 359 ? 21.19324 -69.38159 20.38494 1.000 109.04180 359 LEU A CA 1
ATOM 2040 C C . LEU B 2 359 ? 20.78815 -70.79545 20.75977 1.000 114.22786 359 LEU A C 1
ATOM 2041 O O . LEU B 2 359 ? 20.28752 -71.06408 21.85833 1.000 111.90449 359 LEU A O 1
ATOM 2046 N N . ARG B 2 360 ? 21.01048 -71.68674 19.80328 1.000 121.19886 360 ARG A N 1
ATOM 2047 C CA . ARG B 2 360 ? 21.09464 -73.12494 19.95645 1.000 128.52079 360 ARG A CA 1
ATOM 2048 C C . ARG B 2 360 ? 21.96756 -73.57305 18.79433 1.000 133.82406 360 ARG A C 1
ATOM 2049 O O . ARG B 2 360 ? 22.09862 -72.85043 17.80229 1.000 131.55800 360 ARG A O 1
ATOM 2057 N N . ASN B 2 361 ? 22.57722 -74.75395 18.91698 1.000 134.02955 361 ASN A N 1
ATOM 2058 C CA . ASN B 2 361 ? 23.58670 -75.13743 17.93248 1.000 133.48777 361 ASN A CA 1
ATOM 2059 C C . ASN B 2 361 ? 23.01939 -75.34380 16.53389 1.000 137.07445 361 ASN A C 1
ATOM 2060 O O . ASN B 2 361 ? 23.79824 -75.55711 15.59352 1.000 138.78255 361 ASN A O 1
ATOM 2065 N N . GLY B 2 362 ? 21.70908 -75.30425 16.37018 1.000 137.93771 362 GLY A N 1
ATOM 2066 C CA . GLY B 2 362 ? 21.08848 -75.56077 15.08298 1.000 133.08158 362 GLY A CA 1
ATOM 2067 C C . GLY B 2 362 ? 20.71364 -74.29213 14.37235 1.000 132.33634 362 GLY A C 1
ATOM 2068 O O . GLY B 2 362 ? 21.46752 -73.31932 14.35294 1.000 130.44299 362 GLY A O 1
ATOM 2069 N N . GLN B 2 363 ? 19.51714 -74.29028 13.80229 1.000 137.28178 363 GLN A N 1
ATOM 2070 C CA . GLN B 2 363 ? 19.10701 -73.13182 13.03312 1.000 129.43127 363 GLN A CA 1
ATOM 2071 C C . GLN B 2 363 ? 18.53118 -72.04972 13.93175 1.000 123.46865 363 GLN A C 1
ATOM 2072 O O . GLN B 2 363 ? 18.89972 -70.87929 13.80697 1.000 131.84751 363 GLN A O 1
ATOM 2078 N N . LYS B 2 364 ? 17.63983 -72.40583 14.85186 1.000 120.62247 364 LYS A N 1
ATOM 2079 C CA . LYS B 2 364 ? 16.86300 -71.36291 15.50965 1.000 122.32794 364 LYS A CA 1
ATOM 2080 C C . LYS B 2 364 ? 16.47574 -71.75826 16.93726 1.000 124.85456 364 LYS A C 1
ATOM 2081 O O . LYS B 2 364 ? 16.83978 -72.83026 17.43057 1.000 116.45528 364 LYS A O 1
ATOM 2087 N N . VAL B 2 365 ? 15.84245 -70.79455 17.62602 1.000 133.97671 365 VAL A N 1
ATOM 2088 C CA . VAL B 2 365 ? 15.08296 -70.84515 18.88230 1.000 128.15759 365 VAL A CA 1
ATOM 2089 C C . VAL B 2 365 ? 14.23203 -69.58188 18.83476 1.000 121.33309 365 VAL A C 1
ATOM 2090 O O . VAL B 2 365 ? 14.76029 -68.47290 18.97526 1.000 118.56433 365 VAL A O 1
ATOM 2094 N N . ASN B 2 366 ? 12.92693 -69.72367 18.67667 1.000 110.51600 366 ASN A N 1
ATOM 2095 C CA . ASN B 2 366 ? 12.12429 -68.68804 18.04640 1.000 100.07402 366 ASN A CA 1
ATOM 2096 C C . ASN B 2 366 ? 11.33248 -67.85297 19.03976 1.000 95.83569 366 ASN A C 1
ATOM 2097 O O . ASN B 2 366 ? 10.43706 -68.36804 19.71642 1.000 92.17158 366 ASN A O 1
ATOM 2102 N N . LEU B 2 367 ? 11.63432 -66.54966 19.07208 1.000 93.57370 367 LEU A N 1
ATOM 2103 C CA . LEU B 2 367 ? 10.88463 -65.56780 19.83924 1.000 89.91289 367 LEU A CA 1
ATOM 2104 C C . LEU B 2 367 ? 10.32065 -64.49730 18.91611 1.000 86.84826 367 LEU A C 1
ATOM 2105 O O . LEU B 2 367 ? 10.69800 -64.39072 17.74348 1.000 86.28078 367 LEU A O 1
ATOM 2110 N N . THR B 2 368 ? 9.42043 -63.68905 19.47087 1.000 87.51587 368 THR A N 1
ATOM 2111 C CA . THR B 2 368 ? 8.84112 -62.55972 18.75864 1.000 86.81951 368 THR A CA 1
ATOM 2112 C C . THR B 2 368 ? 8.86557 -61.33454 19.66331 1.000 84.27899 368 THR A C 1
ATOM 2113 O O . THR B 2 368 ? 8.85509 -61.45529 20.88998 1.000 84.99914 368 THR A O 1
ATOM 2117 N N . ALA B 2 369 ? 8.92872 -60.15313 19.04156 1.000 80.57208 369 ALA A N 1
ATOM 2118 C CA . ALA B 2 369 ? 8.96034 -58.88500 19.75387 1.000 83.27245 369 ALA A CA 1
ATOM 2119 C C . ALA B 2 369 ? 8.23046 -57.81292 18.95161 1.000 84.90221 369 ALA A C 1
ATOM 2120 O O . ALA B 2 369 ? 8.34085 -57.76660 17.72355 1.000 88.53968 369 ALA A O 1
ATOM 2122 N N . GLU B 2 370 ? 7.48316 -56.95538 19.65365 1.000 88.11795 370 GLU A N 1
ATOM 2123 C CA . GLU B 2 370 ? 6.84170 -55.79025 19.04831 1.000 94.35880 370 GLU A CA 1
ATOM 2124 C C . GLU B 2 370 ? 7.80231 -54.60845 19.14163 1.000 96.20902 370 GLU A C 1
ATOM 2125 O O . GLU B 2 370 ? 8.16386 -54.19001 20.24603 1.000 99.55416 370 GLU A O 1
ATOM 2131 N N . VAL B 2 371 ? 8.22195 -54.07866 17.98767 1.000 86.93804 371 VAL A N 1
ATOM 2132 C CA . VAL B 2 371 ? 9.21078 -53.00142 17.97687 1.000 84.17880 371 VAL A CA 1
ATOM 2133 C C . VAL B 2 371 ? 8.66703 -51.80102 18.73572 1.000 89.71351 371 VAL A C 1
ATOM 2134 O O . VAL B 2 371 ? 7.65103 -51.21302 18.34789 1.000 91.20842 371 VAL A O 1
ATOM 2138 N N . GLY B 2 372 ? 9.34490 -51.42050 19.81621 1.000 87.34699 372 GLY A N 1
ATOM 2139 C CA . GLY B 2 372 ? 9.01844 -50.20534 20.52936 1.000 90.99413 372 GLY A CA 1
ATOM 2140 C C . GLY B 2 372 ? 9.70632 -48.96752 19.93856 1.000 91.53573 372 GLY A C 1
ATOM 2141 O O . GLY B 2 372 ? 10.49489 -49.05453 18.99950 1.000 89.00553 372 GLY A O 1
ATOM 2142 N N . LEU B 2 373 ? 9.35889 -47.80447 20.50523 1.000 91.01365 373 LEU A N 1
ATOM 2143 C CA . LEU B 2 373 ? 10.05157 -46.53461 20.27177 1.000 88.61454 373 LEU A CA 1
ATOM 2144 C C . LEU B 2 373 ? 11.19283 -46.36458 21.26805 1.000 98.88303 373 LEU A C 1
ATOM 2145 O O . LEU B 2 373 ? 11.01373 -46.58740 22.47481 1.000 107.84200 373 LEU A O 1
ATOM 2150 N N . ARG B 2 374 ? 12.40676 -45.89049 20.75039 1.000 90.53318 374 ARG A N 1
ATOM 2151 C CA . ARG B 2 374 ? 13.46367 -45.71736 21.74022 1.000 90.74337 374 ARG A CA 1
ATOM 2152 C C . ARG B 2 374 ? 13.25411 -44.41328 22.49955 1.000 89.97056 374 ARG A C 1
ATOM 2153 O O . ARG B 2 374 ? 12.99534 -43.37863 21.87475 1.000 85.97044 374 ARG A O 1
ATOM 2161 N N . PRO B 2 375 ? 13.29000 -44.43653 23.83317 1.000 95.50558 375 PRO A N 1
ATOM 2162 C CA . PRO B 2 375 ? 12.98119 -43.23309 24.60976 1.000 102.67732 375 PRO A CA 1
ATOM 2163 C C . PRO B 2 375 ? 14.03626 -42.16839 24.36814 1.000 109.85768 375 PRO A C 1
ATOM 2164 O O . PRO B 2 375 ? 14.91605 -42.34362 23.51574 1.000 104.31424 375 PRO A O 1
ATOM 2168 N N . PRO B 2 376 ? 13.96644 -41.02810 25.05530 1.000 126.04418 376 PRO A N 1
ATOM 2169 C CA . PRO B 2 376 ? 15.17302 -40.22581 25.21205 1.000 134.43992 376 PRO A CA 1
ATOM 2170 C C . PRO B 2 376 ? 16.18122 -40.99155 26.02809 1.000 139.15364 376 PRO A C 1
ATOM 2171 O O . PRO B 2 376 ? 15.81866 -41.74796 26.95433 1.000 148.15999 376 PRO A O 1
ATOM 2175 N N . PRO B 2 377 ? 17.49209 -40.87280 25.72116 1.000 112.43122 377 PRO A N 1
ATOM 2176 C CA . PRO B 2 377 ? 18.49449 -41.73883 26.34477 1.000 98.96705 377 PRO A CA 1
ATOM 2177 C C . PRO B 2 377 ? 18.50140 -41.65388 27.87134 1.000 97.71739 377 PRO A C 1
ATOM 2178 O O . PRO B 2 377 ? 18.17055 -40.58810 28.39422 1.000 100.36746 377 PRO A O 1
ATOM 2182 N N . ASP B 2 386 ? 32.26007 -27.55545 22.08510 1.000 54.10134 386 ASP A N 1
ATOM 2183 C CA . ASP B 2 386 ? 32.99213 -28.52112 21.26050 1.000 67.92668 386 ASP A CA 1
ATOM 2184 C C . ASP B 2 386 ? 33.68445 -29.61666 22.07672 1.000 62.39970 386 ASP A C 1
ATOM 2185 O O . ASP B 2 386 ? 34.72547 -29.37533 22.68254 1.000 71.62186 386 ASP A O 1
ATOM 2190 N N . GLY B 2 387 ? 33.13239 -30.82996 22.03813 1.000 51.27832 387 GLY A N 1
ATOM 2191 C CA . GLY B 2 387 ? 33.42660 -31.82649 23.06229 1.000 53.75915 387 GLY A CA 1
ATOM 2192 C C . GLY B 2 387 ? 34.82219 -32.41553 22.94893 1.000 51.03729 387 GLY A C 1
ATOM 2193 O O . GLY B 2 387 ? 35.41265 -32.48936 21.86891 1.000 46.11151 387 GLY 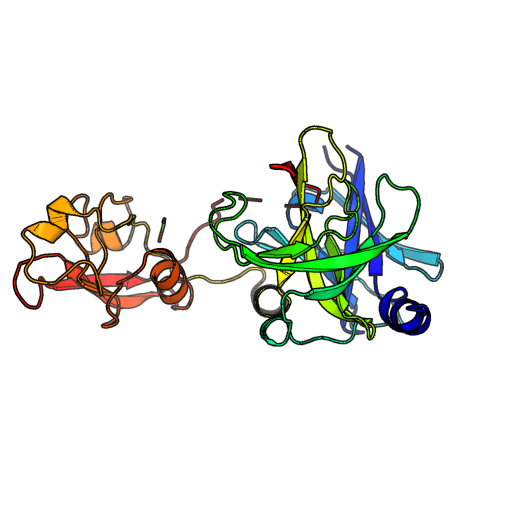A O 1
ATOM 2194 N N . GLY B 2 388 ? 35.33735 -32.86928 24.08081 1.000 61.01533 388 GLY A N 1
ATOM 2195 C CA . GLY B 2 388 ? 36.69942 -33.37784 24.08721 1.000 59.38619 388 GLY A CA 1
ATOM 2196 C C . GLY B 2 388 ? 36.83070 -34.71295 24.77662 1.000 61.16008 388 GLY A C 1
ATOM 2197 O O . GLY B 2 388 ? 36.55367 -34.83346 25.97021 1.000 63.52085 388 GLY A O 1
ATOM 2198 N N . GLU B 2 389 ? 37.25123 -35.72189 24.03654 1.000 56.07789 389 GLU A N 1
ATOM 2199 C CA . GLU B 2 389 ? 37.65661 -36.97358 24.65356 1.000 59.38708 389 GLU A CA 1
ATOM 2200 C C . GLU B 2 389 ? 39.16045 -36.96101 24.91520 1.000 50.81168 389 GLU A C 1
ATOM 2201 O O . GLU B 2 389 ? 39.82195 -35.91041 24.78664 1.000 46.30448 389 GLU A O 1
#

Radius of gyration: 21.36 Å; Cα contacts (8 Å, |Δi|>4): 832; chains: 2; bounding box: 43×66×38 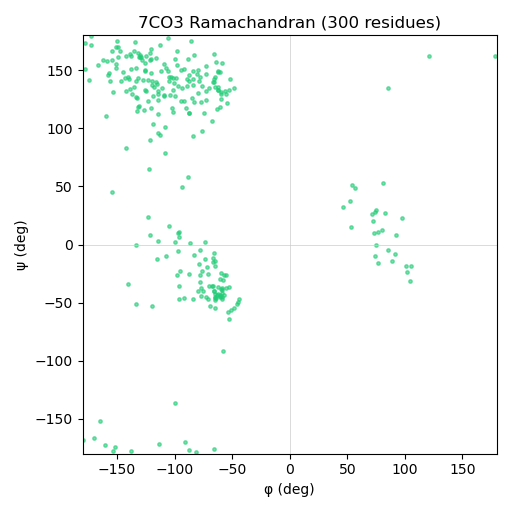Å

Sequence (304 aa):
WVFVSYANAVSRAAPAVANLYTTKMESSLGSAVIMSAEGYLLTNNHVTAGADQIIVALRDGRETIAQLVGSDPETDLAVLKIDLKNLPAMTLGRSDGIRTGDVCLAIGNPFGVGQTVTMGIISATGRNQLGLNTYEDFIQTDAAINPGNAGGALVDAAGNLIGINTAIFSKSGGSQGIGFAIPTKLALEVMQSIIEHGQVIRGWLGVEVKALTPELAESLGLGETAGIVVAGVYRDGPAARGGLLPGDVILTIDKQEASDGRRSMNQVARTRPGQKISIVVLRNGQKVNLTAEVGLRPPPDGGE

InterPro domains:
  IPR001478 PDZ domain [PF13180] (281-371)
  IPR001478 PDZ domain [PS50106] (271-362)
  IPR001478 PDZ domain [SM00228] (280-362)
  IPR001940 Peptidase S1C [PR00834] (116-128)
  IPR001940 Peptidase S1C [PR00834] (137-157)
  IPR001940 Peptidase S1C [PR00834] (177-201)
  IPR001940 Peptidase S1C [PR00834] (212-229)
  IPR001940 Peptidase S1C [PR00834] (234-251)
  IPR001940 Peptidase S1C [PR00834] (320-332)
  IPR009003 Peptidase S1, PA clan [SSF50494] (51-272)
  IPR036034 PDZ superfamily [G3DSA:2.30.42.10] (278-376)
  IPR036034 PDZ superfamily [SSF50156] (238-363)
  IPR051201 Chloroplastic and Bacterial Serine Proteases [PTHR43343] (45-368)

Organism: Pseudomonas aeruginosa (strain ATCC 15692 / DSM 22644 / CIP 104116 / JCM 14847 / LMG 12228 / 1C / PRS 101 / PAO1) (NCBI:txid208964)

Nearest PDB structures (foldseek):
  7co3-assembly1_A 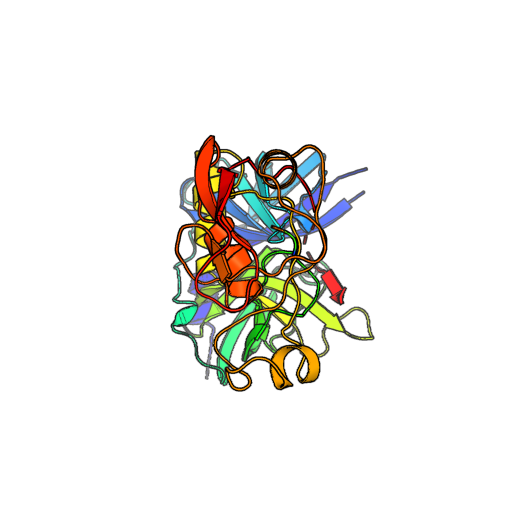 TM=1.003E+00  e=4.920E-61  Pseudomonas aeruginosa PAO1
  7co2-assembly1_A  TM=9.712E-01  e=2.604E-53  Pseudomonas aeruginosa PAO1
  7co7-assembly1_D  TM=9.423E-01  e=1.795E-49  Pseudomonas aeruginosa PAO1
  7co5-assembly1_J  TM=9.395E-01  e=1.451E-47  Pseudomonas aeruginosa PAO1
  3stj-assembly1_A  TM=7.635E-01  e=4.061E-33  Escherichia coli K-12